Protein AF-A0A2W5T027-F1 (afdb_monomer)

Solvent-accessible surface area (backbone atoms only — not comparable to full-atom values): 18694 Å² total; per-residue (Å²): 136,86,83,81,81,82,79,79,78,77,78,76,70,79,75,74,76,76,44,59,52,37,32,36,38,31,30,10,27,18,28,42,53,53,51,54,45,78,52,88,93,65,38,21,16,17,54,19,27,52,49,44,54,53,62,74,50,66,90,57,38,66,44,32,37,32,15,12,20,43,37,27,75,53,62,43,70,55,52,80,84,48,46,68,48,31,51,50,46,54,52,49,41,54,74,73,49,34,47,37,29,17,53,13,59,19,43,26,13,69,28,64,68,50,47,52,59,72,43,61,96,49,79,48,40,57,16,15,41,26,38,21,46,80,85,39,74,72,42,46,31,54,53,74,47,76,34,82,87,42,32,38,28,39,33,14,25,23,45,59,44,79,37,41,68,42,90,58,26,34,21,43,65,40,61,68,29,48,55,56,39,63,72,68,53,76,92,56,78,45,33,36,36,27,27,15,24,50,64,68,56,44,51,48,43,25,56,76,33,45,85,73,35,50,33,33,35,30,8,74,67,56,74,56,88,68,77,78,41,62,84,49,94,73,28,14,41,37,35,65,15,23,32,44,36,29,31,35,34,37,36,43,33,34,47,25,84,47,92,63,67,69,38,64,43,59,85,44,41,68,51,50,53,53,37,54,54,47,51,53,50,47,53,54,49,54,58,49,50,74,71,53,83,55,71,64,61,47,52,54,49,50,53,53,48,52,54,50,50,51,53,43,50,52,36,50,50,58,48,39,74,73,51,48,92,41,47,18,33,34,43,67,48,77,49,65,32,42,81,89,48,61,64,33,68,70,51,44,59,59,41,42,76,81,42,60,76,72,81,114

Secondary structure (DSSP, 8-state):
-----------------PPEEEEEEEE---TT--SEES-TTS-EE-HHHHHHHHHHTBTB-EEEEE-S--S-SSSS---GGGHHHHHHHHHHHHHHTEEEEE--GGGGTT-HHHHHHHHTT---EEE-SSEEETTEE-SBSEEEEEETTEEEEEEEEE-SEE-TT-TTEEE--HHHHHHHHHHH--S-SEEEEEEES-HHHHHHHHHHTTTT-SEEEEESS--S----B-SSTTSPEEEE--STTSEEEEEEEEE-S--SPPEEGGGGHHHHHHHHHHHHHHHHHHHHHHH---HHHHHHHHHHHHHHHHHHHHHHHHHHHHS-TT--EEEEEEEE--TTSPPPHHHHHHHHTT-GGGG-

Nearest PDB structures (foldseek):
  2z1a-assembly1_A  TM=7.615E-01  e=5.540E-19  Thermus thermophilus HB8
  1oie-assembly1_A  TM=8.250E-01  e=1.249E-17  Escherichia coli
  1hp1-assembly1_A  TM=8.238E-01  e=2.017E-17  Escherichia coli
  2ush-assembly2_B  TM=8.177E-01  e=1.457E-16  Escherichia coli K-12
  1oid-assembly2_B  TM=8.265E-01  e=7.799E-16  Escherichia coli

Mean predicted aligned error: 7.32 Å

Radius of gyration: 24.64 Å; Cα contacts (8 Å, |Δi|>4): 786; chains: 1; bounding box: 78×44×81 Å

pLDDT: mean 90.4, std 13.75, range [30.28, 98.94]

InterPro domains:
  IPR006179 5'-Nucleotidase/apyrase [PTHR11575] (40-271)
  IPR029052 Metallo-dependent phosphatase-like [G3DSA:3.60.21.10] (16-296)
  IPR029052 Metallo-dependent phosphatase-like [SSF56300] (17-282)

Organism: NCBI:txid48

Sequence (360 aa):
MKRALLSLVLVCLPAFAAGKRVTFIITGDNGGEVAPCGCKSNPTGGFARRKTVLDGLKGENLLVLDAGNALYRNAGNASEADGPRAQLVFDMMKRLGTRAMVVGQRDLSAGVDSLQKLAVGSDVKLLSANLTRDGKPLFDAGVVLDVGGVKVGIVGVSAPGPIAPDANVSSSAPLPAAKAALAKLGKRDVTVVLAATTYADGMLLARELKGLTDVVIQSGEFRGTVPPQRVDAGSPILLGSGQRGQAMGKAEITLGNGKGELIDLTITAREREQLAFVDGQVKTLEERMARATDKRAKADFNGMLSDLKKRQAELRAAIAKTTPPGARTIDFHWLVLGQDIADDAAWKSEVLKIEPTYAH

Foldseek 3Di:
DDDDDDPPPPPPDPPQPFFDKAKEKFAEQLALFAFFDDDPVWTFFHLLLVVLVLVVVPPGLYAYEYLENNQHNDFQADDPLSLVSSLLSLVSCQVSPHQEYEYELNCCNVHLVSSVVSCVVGNYAYAALFKDFQPHDSGHQWAWDAGRNFTETEGEHYAFAARPPHRRITGDQRQVSNVVNLVPYDDGLAYEYRYAYDPVSQLVNQVNCQVSHQEYEYHPDDEAADDWDHNDVRGHIYGYNHHSRQKIKIKMKGQFPDPGHAQECVVLVVLVVVLVVLVVVLVVLVVVLVVDPDPVSNVVSVVVNVVSVVSNVVSVVVSCVRPPHRHIYMYIDIGRRIPVRDGNPVSLVVSCVSVVVSVD

Structure (mmCIF, N/CA/C/O backbone):
data_AF-A0A2W5T027-F1
#
_entry.id   AF-A0A2W5T027-F1
#
loop_
_atom_site.group_PDB
_atom_site.id
_atom_site.type_symbol
_atom_site.label_atom_id
_atom_site.label_alt_id
_atom_site.label_comp_id
_atom_site.label_asym_id
_atom_site.label_entity_id
_atom_site.label_seq_id
_atom_site.pdbx_PDB_ins_code
_atom_site.Cartn_x
_atom_site.Cartn_y
_atom_site.Cartn_z
_atom_site.occupancy
_atom_site.B_iso_or_equiv
_atom_site.auth_seq_id
_atom_site.auth_comp_id
_atom_site.auth_asym_id
_atom_site.auth_atom_id
_atom_site.pdbx_PDB_model_num
ATOM 1 N N . MET A 1 1 ? -56.683 -16.341 42.563 1.00 36.72 1 MET A N 1
ATOM 2 C CA . MET A 1 1 ? -55.254 -16.478 42.198 1.00 36.72 1 MET A CA 1
ATOM 3 C C . MET A 1 1 ? -55.025 -15.763 40.868 1.00 36.72 1 MET A C 1
ATOM 5 O O . MET A 1 1 ? -55.423 -16.284 39.837 1.00 36.72 1 MET A O 1
ATOM 9 N N . LYS A 1 2 ? -54.497 -14.530 40.883 1.00 33.09 2 LYS A N 1
ATOM 10 C CA . LYS A 1 2 ? -54.218 -13.739 39.669 1.00 33.09 2 LYS A CA 1
ATOM 11 C C . LYS A 1 2 ? -52.768 -13.998 39.246 1.00 33.09 2 LYS A C 1
ATOM 13 O O . LYS A 1 2 ? -51.857 -13.648 39.986 1.00 33.09 2 LYS A O 1
ATOM 18 N N . ARG A 1 3 ? -52.554 -14.647 38.097 1.00 37.09 3 ARG A N 1
ATOM 19 C CA . ARG A 1 3 ? -51.225 -14.795 37.483 1.00 37.09 3 ARG A CA 1
ATOM 20 C C . ARG A 1 3 ? -50.928 -13.529 36.682 1.00 37.09 3 ARG A C 1
ATOM 22 O O . ARG A 1 3 ? -51.574 -13.284 35.670 1.00 37.09 3 ARG A O 1
ATOM 29 N N . ALA A 1 4 ? -49.994 -12.716 37.167 1.00 37.06 4 ALA A N 1
ATOM 30 C CA . ALA A 1 4 ? -49.446 -11.593 36.420 1.00 37.06 4 ALA A CA 1
ATOM 31 C C . ALA A 1 4 ? -48.476 -12.136 35.360 1.00 37.06 4 ALA A C 1
ATOM 33 O O . ALA A 1 4 ? -47.487 -12.787 35.694 1.00 37.06 4 ALA A O 1
ATOM 34 N N . LEU A 1 5 ? -48.797 -11.908 34.087 1.00 36.97 5 LEU A N 1
ATOM 35 C CA . LEU A 1 5 ? -47.917 -12.177 32.957 1.00 36.97 5 LEU A CA 1
ATOM 36 C C . LEU A 1 5 ? -46.886 -11.040 32.904 1.00 36.97 5 LEU A C 1
ATOM 38 O O . LEU A 1 5 ? -47.243 -9.892 32.644 1.00 36.97 5 LEU A O 1
ATOM 42 N N . LEU A 1 6 ? -45.624 -11.339 33.211 1.00 34.22 6 LEU A N 1
ATOM 43 C CA . LEU A 1 6 ? -44.528 -10.383 33.079 1.00 34.22 6 LEU A CA 1
ATOM 44 C C . LEU A 1 6 ? -44.101 -10.357 31.603 1.00 34.22 6 LEU A C 1
ATOM 46 O O . LEU A 1 6 ? -43.383 -11.240 31.138 1.00 34.22 6 LEU A O 1
ATOM 50 N N . SER A 1 7 ? -44.591 -9.374 30.851 1.00 34.72 7 SER A N 1
ATOM 51 C CA . SER A 1 7 ? -44.162 -9.122 29.475 1.00 34.72 7 SER A CA 1
ATOM 52 C C . SER A 1 7 ? -42.725 -8.601 29.484 1.00 34.72 7 SER A C 1
ATOM 54 O O . SER A 1 7 ? -42.469 -7.459 29.865 1.00 34.72 7 SER A O 1
ATOM 56 N N . LEU A 1 8 ? -41.776 -9.448 29.084 1.00 32.28 8 LEU A N 1
ATOM 57 C CA . LEU A 1 8 ? -40.381 -9.074 28.880 1.00 32.28 8 LEU A CA 1
ATOM 58 C C . LEU A 1 8 ? -40.299 -8.181 27.631 1.00 32.28 8 LEU A C 1
ATOM 60 O O . LEU A 1 8 ? -40.267 -8.670 26.503 1.00 32.28 8 LEU A O 1
ATOM 64 N N . VAL A 1 9 ? -40.310 -6.862 27.826 1.00 35.78 9 VAL A N 1
ATOM 65 C CA . VAL A 1 9 ? -39.997 -5.901 26.763 1.00 35.78 9 VAL A CA 1
ATOM 66 C C . VAL A 1 9 ? -38.507 -6.028 26.466 1.00 35.78 9 VAL A C 1
ATOM 68 O O . VAL A 1 9 ? -37.660 -5.493 27.179 1.00 35.78 9 VAL A O 1
ATOM 71 N N . LEU A 1 10 ? -38.187 -6.788 25.421 1.00 33.81 10 LEU A N 1
ATOM 72 C CA . LEU A 1 10 ? -36.857 -6.843 24.837 1.00 33.81 10 LEU A CA 1
ATOM 73 C C . LEU A 1 10 ? -36.594 -5.483 24.175 1.00 33.81 10 LEU A C 1
ATOM 75 O O . LEU A 1 10 ? -37.016 -5.234 23.046 1.00 33.81 10 LEU A O 1
ATOM 79 N N . VAL A 1 11 ? -35.947 -4.570 24.902 1.00 34.38 11 VAL A N 1
ATOM 80 C CA . VAL A 1 11 ? -35.428 -3.326 24.326 1.00 34.38 11 VAL A CA 1
ATOM 81 C C . VAL A 1 11 ? -34.306 -3.722 23.375 1.00 34.38 11 VAL A C 1
ATOM 83 O O . VAL A 1 11 ? -33.168 -3.954 23.779 1.00 34.38 11 VAL A O 1
ATOM 86 N N . CYS A 1 12 ? -34.656 -3.860 22.100 1.00 30.75 12 CYS A N 1
ATOM 87 C CA . CYS A 1 12 ? -33.705 -3.997 21.016 1.00 30.75 12 CYS A CA 1
ATOM 88 C C . CYS A 1 12 ? -32.947 -2.669 20.921 1.00 30.75 12 CYS A C 1
ATOM 90 O O . CYS A 1 12 ? -33.416 -1.715 20.300 1.00 30.75 12 CYS A O 1
ATOM 92 N N . LEU A 1 13 ? -31.797 -2.579 21.595 1.00 30.28 13 LEU A N 1
ATOM 93 C CA . LEU A 1 13 ? -30.819 -1.536 21.308 1.00 30.28 13 LEU A CA 1
ATOM 94 C C . LEU A 1 13 ? -30.535 -1.602 19.802 1.00 30.28 13 LEU A C 1
ATOM 96 O O . LEU A 1 13 ? -30.294 -2.703 19.295 1.00 30.28 13 LEU A O 1
ATOM 100 N N . PRO A 1 14 ? -30.603 -0.480 19.065 1.00 32.84 14 PRO A N 1
ATOM 101 C CA . PRO A 1 14 ? -30.282 -0.498 17.653 1.00 32.84 14 PRO A CA 1
ATOM 102 C C . PRO A 1 14 ? -28.840 -0.977 17.537 1.00 32.84 14 PRO A C 1
ATOM 104 O O . PRO A 1 14 ? -27.913 -0.324 18.020 1.00 32.84 14 PRO A O 1
ATOM 107 N N . ALA A 1 15 ? -28.660 -2.149 16.930 1.00 35.84 15 ALA A N 1
ATOM 108 C CA . ALA A 1 15 ? -27.370 -2.557 16.424 1.00 35.84 15 ALA A CA 1
ATOM 109 C C . ALA A 1 15 ? -26.941 -1.444 15.468 1.00 35.84 15 ALA A C 1
ATOM 111 O O . ALA A 1 15 ? -27.513 -1.290 14.388 1.00 35.84 15 ALA A O 1
ATOM 112 N N . PHE A 1 16 ? -25.996 -0.607 15.901 1.00 38.88 16 PHE A N 1
ATOM 113 C CA . PHE A 1 16 ? -25.284 0.277 14.996 1.00 38.88 16 PHE A CA 1
ATOM 114 C C . PHE A 1 16 ? -24.777 -0.624 13.877 1.00 38.88 16 PHE A C 1
ATOM 116 O O . PHE A 1 16 ? -23.950 -1.500 14.126 1.00 38.88 16 PHE A O 1
ATOM 123 N N . ALA A 1 17 ? -25.326 -0.469 12.671 1.00 41.94 17 ALA A N 1
ATOM 124 C CA . ALA A 1 17 ? -24.793 -1.134 11.500 1.00 41.94 17 ALA A CA 1
ATOM 125 C C . ALA A 1 17 ? -23.327 -0.705 11.409 1.00 41.94 17 ALA A C 1
ATOM 127 O O . ALA A 1 17 ? -23.036 0.457 11.122 1.00 41.94 17 ALA A O 1
ATOM 128 N N . ALA A 1 18 ? -22.416 -1.606 11.778 1.00 57.75 18 ALA A N 1
ATOM 129 C CA . ALA A 1 18 ? -20.993 -1.357 11.685 1.00 57.75 18 ALA A CA 1
ATOM 130 C C . ALA A 1 18 ? -20.715 -1.008 10.219 1.00 57.75 18 ALA A C 1
ATOM 132 O O . ALA A 1 18 ? -21.034 -1.797 9.328 1.00 57.75 18 ALA A O 1
ATOM 133 N N . GLY A 1 19 ? -20.235 0.214 9.970 1.00 71.19 19 GLY A N 1
ATOM 134 C CA . GLY A 1 19 ? -19.978 0.706 8.619 1.00 71.19 19 GLY A CA 1
ATOM 135 C C . GLY A 1 19 ? -19.115 -0.282 7.833 1.00 71.19 19 GLY A C 1
ATOM 136 O O . GLY A 1 19 ? -18.293 -0.992 8.421 1.00 71.19 19 GLY A O 1
ATOM 137 N N . LYS A 1 20 ? -19.307 -0.358 6.509 1.00 90.06 20 LYS A N 1
ATOM 138 C CA . LYS A 1 20 ? -18.518 -1.278 5.676 1.00 90.06 20 LYS A CA 1
ATOM 139 C C . LYS A 1 20 ? -17.028 -0.994 5.870 1.00 90.06 20 LYS A C 1
ATOM 141 O O . LYS A 1 20 ? -16.623 0.168 5.877 1.00 90.06 20 LYS A O 1
ATOM 146 N N . ARG A 1 21 ? -16.217 -2.043 6.002 1.00 93.12 21 ARG A N 1
ATOM 147 C CA . ARG A 1 21 ? -14.772 -1.928 6.233 1.00 93.12 21 ARG A CA 1
ATOM 148 C C . ARG A 1 21 ? -13.978 -2.566 5.105 1.00 93.12 21 ARG A C 1
ATOM 150 O O . ARG A 1 21 ? -14.358 -3.625 4.608 1.00 93.12 21 ARG A O 1
ATOM 157 N N . VAL A 1 22 ? -12.857 -1.939 4.769 1.00 96.69 22 VAL A N 1
ATOM 158 C CA . VAL A 1 22 ? -11.790 -2.508 3.944 1.00 96.69 22 VAL A CA 1
ATOM 159 C C . VAL A 1 22 ? -10.449 -2.270 4.636 1.00 96.69 22 VAL A C 1
ATOM 161 O O . VAL A 1 22 ? -10.229 -1.202 5.207 1.00 96.69 22 VAL A O 1
ATOM 164 N N . THR A 1 23 ? -9.565 -3.259 4.601 1.00 97.88 23 THR A N 1
ATOM 165 C CA . THR A 1 23 ? -8.221 -3.169 5.179 1.00 97.88 23 THR A CA 1
ATOM 166 C C . THR A 1 23 ? -7.205 -3.145 4.050 1.00 97.88 23 THR A C 1
ATOM 168 O O . THR A 1 23 ? -7.125 -4.086 3.262 1.00 97.88 23 THR A O 1
ATOM 171 N N . PHE A 1 24 ? -6.406 -2.088 3.965 1.00 98.44 24 PHE A N 1
ATOM 172 C CA . PHE A 1 24 ? -5.297 -2.025 3.022 1.00 98.44 24 PHE A CA 1
ATOM 173 C C . PHE A 1 24 ? -4.041 -2.596 3.661 1.00 98.44 24 PHE A C 1
ATOM 175 O O . PHE A 1 24 ? -3.703 -2.241 4.790 1.00 98.44 24 PHE A O 1
ATOM 182 N N . ILE A 1 25 ? -3.340 -3.442 2.913 1.00 98.38 25 ILE A N 1
ATOM 183 C CA . ILE A 1 25 ? -1.973 -3.854 3.219 1.00 98.38 25 ILE A CA 1
ATOM 184 C C . ILE A 1 25 ? -1.081 -3.209 2.176 1.00 98.38 25 ILE A C 1
ATOM 186 O O . ILE A 1 25 ? -1.234 -3.458 0.984 1.00 98.38 25 ILE A O 1
ATOM 190 N N . ILE A 1 26 ? -0.197 -2.336 2.634 1.00 98.25 26 ILE A N 1
ATOM 191 C CA . ILE A 1 26 ? 0.569 -1.422 1.802 1.00 98.25 26 ILE A CA 1
ATOM 192 C C . ILE A 1 26 ? 2.036 -1.827 1.856 1.00 98.25 26 ILE A C 1
ATOM 194 O O . ILE A 1 26 ? 2.634 -1.905 2.933 1.00 98.25 26 ILE A O 1
ATOM 198 N N . THR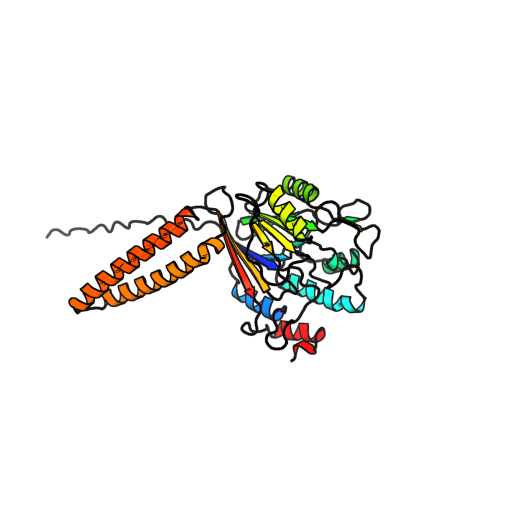 A 1 27 ? 2.615 -2.037 0.682 1.00 97.44 27 THR A N 1
ATOM 199 C CA . THR A 1 27 ? 4.055 -2.193 0.479 1.00 97.44 27 THR A CA 1
ATOM 200 C C . THR A 1 27 ? 4.551 -1.199 -0.564 1.00 97.44 27 THR A C 1
ATOM 202 O O . THR A 1 27 ? 3.772 -0.485 -1.189 1.00 97.44 27 THR A O 1
ATOM 205 N N . GLY A 1 28 ? 5.862 -1.113 -0.730 1.00 96.75 28 GLY A N 1
ATOM 206 C CA . GLY A 1 28 ? 6.523 -0.356 -1.785 1.00 96.75 28 GLY A CA 1
ATOM 207 C C . GLY A 1 28 ? 7.999 -0.211 -1.456 1.00 96.75 28 GLY A C 1
ATOM 208 O O . GLY A 1 28 ? 8.452 -0.602 -0.374 1.00 96.75 28 GLY A O 1
ATOM 209 N N . ASP A 1 29 ? 8.769 0.279 -2.421 1.00 96.88 29 ASP A N 1
ATOM 210 C CA . ASP A 1 29 ? 10.224 0.385 -2.337 1.00 96.88 29 ASP A CA 1
ATOM 211 C C . ASP A 1 29 ? 10.902 -0.917 -1.867 1.00 96.88 29 ASP A C 1
ATOM 213 O O . ASP A 1 29 ? 11.936 -0.882 -1.191 1.00 96.88 29 ASP A O 1
ATOM 217 N N . ASN A 1 30 ? 10.333 -2.083 -2.211 1.00 97.00 30 ASN A N 1
ATOM 218 C CA . ASN A 1 30 ? 10.895 -3.381 -1.833 1.00 97.00 30 ASN A CA 1
ATOM 219 C C . ASN A 1 30 ? 12.312 -3.560 -2.396 1.00 97.00 30 ASN A C 1
ATOM 221 O O . ASN A 1 30 ? 13.160 -4.146 -1.730 1.00 97.00 30 ASN A O 1
ATOM 225 N N . GLY A 1 31 ? 12.591 -3.005 -3.578 1.00 95.62 31 GLY A N 1
ATOM 226 C CA . GLY A 1 31 ? 13.943 -2.885 -4.112 1.00 95.62 31 GLY A CA 1
ATOM 227 C C . GLY A 1 31 ? 14.674 -4.212 -4.329 1.00 95.62 31 GLY A C 1
ATOM 228 O O . GLY A 1 31 ? 15.888 -4.264 -4.135 1.00 95.62 31 GLY A O 1
ATOM 229 N N . GLY A 1 32 ? 13.952 -5.276 -4.684 1.00 96.25 32 GLY A N 1
ATOM 230 C CA . GLY A 1 32 ? 14.520 -6.606 -4.927 1.00 96.25 32 GLY A CA 1
ATOM 231 C C . GLY A 1 32 ? 14.792 -7.437 -3.669 1.00 96.25 32 GLY A C 1
ATOM 232 O O . GLY A 1 32 ? 15.346 -8.531 -3.760 1.00 96.25 32 GLY A O 1
ATOM 233 N N . GLU A 1 33 ? 14.433 -6.941 -2.485 1.00 96.50 33 GLU A N 1
ATOM 234 C CA . GLU A 1 33 ? 14.659 -7.664 -1.233 1.00 96.50 33 GLU A CA 1
ATOM 235 C C . GLU A 1 33 ? 13.717 -8.866 -1.132 1.00 96.50 33 GLU A C 1
ATOM 237 O O . GLU A 1 33 ? 12.508 -8.745 -1.347 1.00 96.50 33 GLU A O 1
ATOM 242 N N . VAL A 1 34 ? 14.280 -10.029 -0.799 1.00 97.00 34 VAL A N 1
ATOM 243 C CA . VAL A 1 34 ? 13.541 -11.298 -0.664 1.00 97.00 34 VAL A CA 1
ATOM 244 C C . VAL A 1 34 ? 13.588 -11.869 0.756 1.00 97.00 34 VAL A C 1
ATOM 246 O O . VAL A 1 34 ? 12.639 -12.518 1.201 1.00 97.00 34 VAL A O 1
ATOM 249 N N . ALA A 1 35 ? 14.658 -11.560 1.490 1.00 96.62 35 ALA A N 1
ATOM 250 C CA . ALA A 1 35 ? 14.934 -11.999 2.852 1.00 96.62 35 ALA A CA 1
ATOM 251 C C . ALA A 1 35 ? 14.937 -10.806 3.834 1.00 96.62 35 ALA A C 1
ATOM 253 O O . ALA A 1 35 ? 14.999 -9.651 3.399 1.00 96.62 35 ALA A O 1
ATOM 254 N N . PRO A 1 36 ? 14.866 -11.051 5.157 1.00 94.81 36 PRO A N 1
ATOM 255 C CA . PRO A 1 36 ? 15.113 -10.031 6.165 1.00 94.81 36 PRO A CA 1
ATOM 256 C C . PRO A 1 36 ? 16.477 -9.367 5.973 1.00 94.81 36 PRO A C 1
ATOM 258 O O . PRO A 1 36 ? 17.462 -10.007 5.610 1.00 94.81 36 PRO A O 1
ATOM 261 N N . CYS A 1 37 ? 16.544 -8.069 6.237 1.00 90.38 37 CYS A N 1
ATOM 262 C CA . CYS A 1 37 ? 17.730 -7.263 6.008 1.00 90.38 37 CYS A CA 1
ATOM 263 C C . CYS A 1 37 ? 17.841 -6.122 7.033 1.00 90.38 37 CYS A C 1
ATOM 265 O O . CYS A 1 37 ? 16.928 -5.869 7.822 1.00 90.38 37 CYS A O 1
ATOM 267 N N . GLY A 1 38 ? 18.967 -5.404 7.018 1.00 84.75 38 GLY A N 1
ATOM 268 C CA . GLY A 1 38 ? 19.232 -4.300 7.945 1.00 84.75 38 GLY A CA 1
ATOM 269 C C . GLY A 1 38 ? 20.264 -4.675 9.005 1.00 84.75 38 GLY A C 1
ATOM 270 O O . GLY A 1 38 ? 21.265 -5.316 8.687 1.00 84.75 38 GLY A O 1
ATOM 271 N N . CYS A 1 39 ? 20.057 -4.230 10.244 1.00 79.19 39 CYS A N 1
ATOM 272 C CA . CYS A 1 39 ? 20.984 -4.484 11.345 1.00 79.19 39 CYS A CA 1
ATOM 273 C C . CYS A 1 39 ? 21.134 -5.990 11.591 1.00 79.19 39 CYS A C 1
ATOM 275 O O . CYS A 1 39 ? 20.140 -6.670 11.821 1.00 79.19 39 CYS A O 1
ATOM 277 N N . LYS A 1 40 ? 22.373 -6.501 11.613 1.00 78.56 40 LYS A N 1
ATOM 278 C CA . LYS A 1 40 ? 22.650 -7.937 11.820 1.00 78.56 40 LYS A CA 1
ATOM 279 C C . LYS A 1 40 ? 22.059 -8.488 13.122 1.00 78.56 40 LYS A C 1
ATOM 281 O O . LYS A 1 40 ? 21.665 -9.643 13.167 1.00 78.56 40 LYS A O 1
ATOM 286 N N . SER A 1 41 ? 21.991 -7.665 14.167 1.00 81.56 41 SER A N 1
ATOM 287 C CA . SER A 1 41 ? 21.423 -8.045 15.464 1.00 81.56 41 SER A CA 1
ATOM 288 C C . SER A 1 41 ? 19.895 -8.091 15.483 1.00 81.56 41 SER A C 1
ATOM 290 O O . SER A 1 41 ? 19.333 -8.731 16.362 1.00 81.56 41 SER A O 1
ATOM 292 N N . ASN A 1 42 ? 19.222 -7.410 14.552 1.00 84.38 42 ASN A N 1
ATOM 293 C CA . ASN A 1 42 ? 17.764 -7.370 14.476 1.00 84.38 42 ASN A CA 1
ATOM 294 C C . ASN A 1 42 ? 17.301 -7.156 13.020 1.00 84.38 42 ASN A C 1
ATOM 296 O O . ASN A 1 42 ? 16.843 -6.062 12.668 1.00 84.38 42 ASN A O 1
ATOM 300 N N . PRO A 1 43 ? 17.488 -8.156 12.139 1.00 91.12 43 PRO A N 1
ATOM 301 C CA . PRO A 1 43 ? 17.090 -8.057 10.746 1.00 91.12 43 PRO A CA 1
ATOM 302 C C . PRO A 1 43 ? 15.565 -8.078 10.627 1.00 91.12 43 PRO A C 1
ATOM 304 O O . PRO A 1 43 ? 14.879 -8.885 11.265 1.00 91.12 43 PRO A O 1
ATOM 307 N N . THR A 1 44 ? 15.037 -7.222 9.757 1.00 94.75 44 THR A N 1
ATOM 308 C CA . THR A 1 44 ? 13.598 -7.070 9.527 1.00 94.75 44 THR A CA 1
ATOM 309 C C . THR A 1 44 ? 13.242 -7.300 8.065 1.00 94.75 44 THR A C 1
ATOM 311 O O . THR A 1 44 ? 14.064 -7.101 7.172 1.00 94.75 44 THR A O 1
ATOM 314 N N . GLY A 1 45 ? 12.005 -7.707 7.797 1.00 96.00 45 GLY A N 1
ATOM 315 C CA . GLY A 1 45 ? 11.490 -7.893 6.439 1.00 96.00 45 GLY A CA 1
ATOM 316 C C . GLY A 1 45 ? 11.399 -9.348 6.001 1.00 96.00 45 GLY A C 1
ATOM 317 O O . GLY A 1 45 ? 11.219 -10.241 6.821 1.00 96.00 45 GLY A O 1
ATOM 318 N N . GLY A 1 46 ? 11.511 -9.569 4.691 1.00 97.00 46 GLY A N 1
ATOM 319 C CA . GLY A 1 46 ? 11.441 -10.891 4.068 1.00 97.00 46 GLY A CA 1
ATOM 320 C C . GLY A 1 46 ? 10.019 -11.373 3.769 1.00 97.00 46 GLY A C 1
ATOM 321 O O . GLY A 1 46 ? 9.081 -11.168 4.542 1.00 97.00 46 GLY A O 1
ATOM 322 N N . PHE A 1 47 ? 9.853 -12.048 2.630 1.00 98.38 47 PHE A N 1
ATOM 323 C CA . PHE A 1 47 ? 8.539 -12.529 2.189 1.00 98.38 47 PHE A CA 1
ATOM 324 C C . PHE A 1 47 ? 7.968 -13.642 3.073 1.00 98.38 47 PHE A C 1
ATOM 326 O O . PHE A 1 47 ? 6.751 -13.717 3.229 1.00 98.38 47 PHE A O 1
ATOM 333 N N . ALA A 1 48 ? 8.819 -14.462 3.698 1.00 98.19 48 ALA A N 1
ATOM 334 C CA . ALA A 1 48 ? 8.373 -15.517 4.607 1.00 98.19 48 ALA A CA 1
ATOM 335 C C . ALA A 1 48 ? 7.595 -14.946 5.809 1.00 98.19 48 ALA A C 1
ATOM 337 O O . ALA A 1 48 ? 6.534 -15.461 6.150 1.00 98.19 48 ALA A O 1
ATOM 338 N N . ARG A 1 49 ? 8.055 -13.828 6.392 1.00 98.31 49 ARG A N 1
ATOM 339 C CA . ARG A 1 49 ? 7.341 -13.129 7.476 1.00 98.31 49 ARG A CA 1
ATOM 340 C C . ARG A 1 49 ? 6.089 -12.414 6.980 1.00 98.31 49 ARG A C 1
ATOM 342 O O . ARG A 1 49 ? 5.068 -12.436 7.662 1.00 98.31 49 ARG A O 1
ATOM 349 N N . ARG A 1 50 ? 6.130 -11.818 5.779 1.00 98.31 50 ARG A N 1
ATOM 350 C CA . ARG A 1 50 ? 4.938 -11.201 5.155 1.00 98.31 50 ARG A CA 1
ATOM 351 C C . ARG A 1 50 ? 3.807 -12.206 5.004 1.00 98.31 50 ARG A C 1
ATOM 353 O O . ARG A 1 50 ? 2.668 -11.874 5.319 1.00 98.31 50 ARG A O 1
ATOM 360 N N . LYS A 1 51 ? 4.127 -13.427 4.567 1.00 98.25 51 LYS A N 1
ATOM 361 C CA . LYS A 1 51 ? 3.157 -14.518 4.480 1.00 98.25 51 LYS A CA 1
ATOM 362 C C . LYS A 1 51 ? 2.556 -14.848 5.843 1.00 98.25 51 LYS A C 1
ATOM 364 O O . LYS A 1 51 ? 1.335 -14.863 5.942 1.00 98.25 51 LYS A O 1
ATOM 369 N N . THR A 1 52 ? 3.373 -15.051 6.877 1.00 98.19 52 THR A N 1
ATOM 370 C CA . THR A 1 52 ? 2.884 -15.334 8.239 1.00 98.19 52 THR A CA 1
ATOM 371 C C . THR A 1 52 ? 1.929 -14.250 8.734 1.00 98.19 52 THR A C 1
ATOM 373 O O . THR A 1 52 ? 0.848 -14.553 9.236 1.00 98.19 52 THR A O 1
ATOM 376 N N . VAL A 1 53 ? 2.293 -12.978 8.541 1.00 97.38 53 VAL A N 1
ATOM 377 C CA . VAL A 1 53 ? 1.436 -11.847 8.914 1.00 97.38 53 VAL A CA 1
ATOM 378 C C . VAL A 1 53 ? 0.123 -11.869 8.133 1.00 97.38 53 VAL A C 1
ATOM 380 O O . VAL A 1 53 ? -0.939 -11.790 8.740 1.00 97.38 53 VAL A O 1
ATOM 383 N N . LEU A 1 54 ? 0.168 -12.009 6.805 1.00 97.12 54 LEU A N 1
ATOM 384 C CA . LEU A 1 54 ? -1.041 -12.006 5.975 1.00 97.12 54 LEU A CA 1
ATOM 385 C C . LEU A 1 54 ? -1.942 -13.222 6.222 1.00 97.12 54 LEU A C 1
ATOM 387 O O . LEU A 1 54 ? -3.164 -13.091 6.177 1.00 97.12 54 LEU A O 1
ATOM 391 N N . ASP A 1 55 ? -1.371 -14.383 6.542 1.00 96.69 55 ASP A N 1
ATOM 392 C CA . ASP A 1 55 ? -2.135 -15.560 6.957 1.00 96.69 55 ASP A CA 1
ATOM 393 C C . ASP A 1 55 ? -2.922 -15.298 8.249 1.00 96.69 55 ASP A C 1
ATOM 395 O O . ASP A 1 55 ? -4.068 -15.738 8.355 1.00 96.69 55 ASP A O 1
ATOM 399 N N . GLY A 1 56 ? -2.348 -14.541 9.190 1.00 95.06 56 GLY A N 1
ATOM 400 C CA . GLY A 1 56 ? -3.015 -14.120 10.426 1.00 95.06 56 GLY A CA 1
ATOM 401 C C . GLY A 1 56 ? -4.144 -13.102 10.226 1.00 95.06 56 GLY A C 1
ATOM 402 O O . GLY A 1 56 ? -4.963 -12.925 11.123 1.00 95.06 56 GLY A O 1
ATOM 403 N N . LEU A 1 57 ? -4.217 -12.464 9.054 1.00 93.69 57 LEU A N 1
ATOM 404 C CA . LEU A 1 57 ? -5.259 -11.495 8.692 1.00 93.69 57 LEU A CA 1
ATOM 405 C C . LEU A 1 57 ? -6.344 -12.099 7.780 1.00 93.69 57 LEU A C 1
ATOM 407 O O . LEU A 1 57 ? -7.240 -11.389 7.314 1.00 93.69 57 LEU A O 1
ATOM 411 N N . LYS A 1 58 ? -6.284 -13.407 7.494 1.00 87.56 58 LYS A N 1
ATOM 412 C CA . LYS A 1 58 ? -7.305 -14.091 6.689 1.00 87.56 58 LYS A CA 1
ATOM 413 C C . LYS A 1 58 ? -8.691 -13.923 7.310 1.00 87.56 58 LYS A C 1
ATOM 415 O O . LYS A 1 58 ? -8.884 -14.142 8.500 1.00 87.56 58 LYS A O 1
ATOM 420 N N . GLY A 1 59 ? -9.667 -13.582 6.471 1.00 85.25 59 GLY A N 1
ATOM 421 C CA . GLY A 1 59 ? -11.044 -13.303 6.888 1.00 85.25 59 GLY A CA 1
ATOM 422 C C . GLY A 1 59 ? -11.358 -11.812 7.022 1.00 85.25 59 GLY A C 1
ATOM 423 O O . GLY A 1 59 ? -12.531 -11.449 7.036 1.00 85.25 59 GLY A O 1
ATOM 424 N N . GLU A 1 60 ? -10.346 -10.939 7.045 1.00 90.50 60 GLU A N 1
ATOM 425 C CA . GLU A 1 60 ? -10.555 -9.509 6.819 1.00 90.50 60 GLU A CA 1
ATOM 426 C C . GLU A 1 60 ? -10.842 -9.215 5.331 1.00 90.50 60 GLU A C 1
ATOM 428 O O . GLU A 1 60 ? -10.422 -9.946 4.429 1.00 90.50 60 GLU A O 1
ATOM 433 N N . ASN A 1 61 ? -11.517 -8.093 5.059 1.00 94.56 61 ASN A N 1
ATOM 434 C CA . ASN A 1 61 ? -11.692 -7.541 3.711 1.00 94.56 61 ASN A CA 1
ATOM 435 C C . ASN A 1 61 ? -10.376 -6.902 3.229 1.00 94.56 61 ASN A C 1
ATOM 437 O O . ASN A 1 61 ? -10.260 -5.676 3.167 1.00 94.56 61 ASN A O 1
ATOM 441 N N . LEU A 1 62 ? -9.369 -7.733 2.955 1.00 96.62 62 LEU A N 1
ATOM 442 C CA . LEU A 1 62 ? -8.016 -7.295 2.622 1.00 96.62 62 LEU A CA 1
ATOM 443 C C . LEU A 1 62 ? -7.886 -6.816 1.171 1.00 96.62 62 LEU A C 1
ATOM 445 O O . LEU A 1 62 ? -8.349 -7.463 0.231 1.00 96.62 62 LEU A O 1
ATOM 449 N N . LEU A 1 63 ? -7.150 -5.722 0.992 1.00 98.31 63 LEU A N 1
ATOM 450 C CA . LEU A 1 63 ? -6.672 -5.227 -0.291 1.00 98.31 63 LEU A CA 1
ATOM 451 C C . LEU A 1 63 ? -5.166 -4.975 -0.208 1.00 98.31 63 LEU A C 1
ATOM 453 O O . LEU A 1 63 ? -4.724 -4.006 0.407 1.00 98.31 63 LEU A O 1
ATOM 457 N N . VAL A 1 64 ? -4.376 -5.847 -0.832 1.00 98.50 64 VAL A N 1
ATOM 458 C CA . VAL A 1 64 ? -2.916 -5.705 -0.874 1.00 98.50 64 VAL A CA 1
ATOM 459 C C . VAL A 1 64 ? -2.525 -4.808 -2.054 1.00 98.50 64 VAL A C 1
ATOM 461 O O . VAL A 1 64 ? -2.860 -5.110 -3.204 1.00 98.50 64 VAL A O 1
ATOM 464 N N . LEU A 1 65 ? -1.828 -3.710 -1.765 1.00 98.75 65 LEU A N 1
ATOM 465 C CA . LEU A 1 65 ? -1.407 -2.674 -2.708 1.00 98.75 65 LEU A CA 1
ATOM 466 C C . LEU A 1 65 ? 0.103 -2.469 -2.618 1.00 98.75 65 LEU A C 1
ATOM 468 O O . LEU A 1 65 ? 0.650 -2.394 -1.518 1.00 98.75 65 LEU A O 1
ATOM 472 N N . ASP A 1 66 ? 0.754 -2.312 -3.766 1.00 98.69 66 ASP A N 1
ATOM 473 C CA . ASP A 1 66 ? 2.171 -1.963 -3.824 1.00 98.69 66 ASP A CA 1
ATOM 474 C C . ASP A 1 66 ? 2.374 -0.585 -4.469 1.00 98.69 66 ASP A C 1
ATOM 476 O O . ASP A 1 66 ? 1.883 -0.291 -5.561 1.00 98.69 66 ASP A O 1
ATOM 480 N N . ALA A 1 67 ? 3.086 0.287 -3.766 1.00 98.19 67 ALA A N 1
ATOM 481 C CA . ALA A 1 67 ? 3.364 1.650 -4.184 1.00 98.19 67 ALA A CA 1
ATOM 482 C C . ALA A 1 67 ? 4.546 1.748 -5.165 1.00 98.19 67 ALA A C 1
ATOM 484 O O . ALA A 1 67 ? 4.986 2.857 -5.451 1.00 98.19 67 ALA A O 1
ATOM 485 N N . GLY A 1 68 ? 5.036 0.633 -5.709 1.00 97.94 68 GLY A N 1
ATOM 486 C CA . GLY A 1 68 ? 6.039 0.586 -6.764 1.00 97.94 68 GLY A CA 1
ATOM 487 C C . GLY A 1 68 ? 7.468 0.505 -6.253 1.00 97.94 68 GLY A C 1
ATOM 488 O O . GLY A 1 68 ? 7.741 0.488 -5.051 1.00 97.94 68 GLY A O 1
ATOM 489 N N . ASN A 1 69 ? 8.397 0.447 -7.204 1.00 97.81 69 ASN A N 1
ATOM 490 C CA . ASN A 1 69 ? 9.819 0.206 -6.995 1.00 97.81 69 ASN A CA 1
ATOM 491 C C . ASN A 1 69 ? 10.108 -1.094 -6.221 1.00 97.81 69 ASN A C 1
ATOM 493 O O . ASN A 1 69 ? 10.984 -1.162 -5.346 1.00 97.81 69 ASN A O 1
ATOM 497 N N . ALA A 1 70 ? 9.340 -2.134 -6.519 1.00 97.88 70 ALA A N 1
ATOM 498 C CA . ALA A 1 70 ? 9.408 -3.403 -5.830 1.00 97.88 70 ALA A CA 1
ATOM 499 C C . ALA A 1 70 ? 10.578 -4.276 -6.305 1.00 97.88 70 ALA A C 1
ATOM 501 O O . ALA A 1 70 ? 11.181 -4.988 -5.493 1.00 97.88 70 ALA A O 1
ATOM 502 N N . LEU A 1 71 ? 10.897 -4.225 -7.604 1.00 97.75 71 LEU A N 1
ATOM 503 C CA . LEU A 1 71 ? 11.720 -5.248 -8.259 1.00 97.75 71 LEU A CA 1
ATOM 504 C C . LEU A 1 71 ? 13.227 -5.024 -8.143 1.00 97.75 71 LEU A C 1
ATOM 506 O O . LEU A 1 71 ? 13.965 -5.981 -7.919 1.00 97.75 71 LEU A O 1
ATOM 510 N N . TYR A 1 72 ? 13.690 -3.779 -8.266 1.00 96.44 72 TYR A N 1
ATOM 511 C CA . TYR A 1 72 ? 15.120 -3.472 -8.338 1.00 96.44 72 TYR A CA 1
ATOM 512 C C . TYR A 1 72 ? 15.509 -2.360 -7.370 1.00 96.44 72 TYR A C 1
ATOM 514 O O . TYR A 1 72 ? 14.745 -1.433 -7.100 1.00 96.44 72 TYR A O 1
ATOM 522 N N . ARG A 1 73 ? 16.731 -2.439 -6.831 1.00 91.75 73 ARG A N 1
ATOM 523 C CA . ARG A 1 73 ? 17.235 -1.453 -5.864 1.00 91.75 73 ARG A CA 1
ATOM 524 C C . ARG A 1 73 ? 17.478 -0.090 -6.500 1.00 91.75 73 ARG A C 1
ATOM 526 O O . ARG A 1 73 ? 17.189 0.920 -5.863 1.00 91.75 73 ARG A O 1
ATOM 533 N N . ASN A 1 74 ? 17.991 -0.077 -7.723 1.00 90.44 74 ASN A N 1
ATOM 534 C CA . ASN A 1 74 ? 18.414 1.112 -8.451 1.00 90.44 74 ASN A CA 1
ATOM 535 C C . ASN A 1 74 ? 17.703 1.168 -9.812 1.00 90.44 74 ASN A C 1
ATOM 537 O O . ASN A 1 74 ? 17.265 0.140 -10.332 1.00 90.44 74 ASN A O 1
ATOM 541 N N . ALA A 1 75 ? 17.565 2.375 -10.360 1.00 88.94 75 ALA A N 1
ATOM 542 C CA . ALA A 1 75 ? 16.980 2.603 -11.677 1.00 88.94 75 ALA A CA 1
ATOM 543 C C . ALA A 1 75 ? 18.015 2.379 -12.794 1.00 88.94 75 ALA A C 1
ATOM 545 O O . ALA A 1 75 ? 19.161 2.806 -12.665 1.00 88.94 75 ALA A O 1
ATOM 546 N N . GLY A 1 76 ? 17.594 1.764 -13.903 1.00 83.44 76 GLY A N 1
ATOM 547 C CA . GLY A 1 76 ? 18.328 1.759 -15.175 1.00 83.44 76 GLY A CA 1
ATOM 548 C C . GLY A 1 76 ? 19.590 0.892 -15.251 1.00 83.44 76 GLY A C 1
ATOM 549 O O . GLY A 1 76 ? 20.343 1.025 -16.210 1.00 83.44 76 GLY A O 1
ATOM 550 N N . ASN A 1 77 ? 19.851 0.034 -14.263 1.00 80.88 77 ASN A N 1
ATOM 551 C CA . ASN A 1 77 ? 21.086 -0.754 -14.177 1.00 80.88 77 ASN A CA 1
ATOM 552 C C . ASN A 1 77 ? 20.859 -2.230 -13.806 1.00 80.88 77 ASN A C 1
ATOM 554 O O . ASN A 1 77 ? 21.719 -2.834 -13.165 1.00 80.88 77 ASN A O 1
ATOM 558 N N . ALA A 1 78 ? 19.712 -2.807 -14.177 1.00 89.75 78 ALA A N 1
ATOM 559 C CA . ALA A 1 78 ? 19.487 -4.232 -13.956 1.00 89.75 78 ALA A CA 1
ATOM 560 C C . ALA A 1 78 ? 20.358 -5.065 -14.904 1.00 89.75 78 ALA A C 1
ATOM 562 O O . ALA A 1 78 ? 20.408 -4.813 -16.108 1.00 89.75 78 ALA A O 1
ATOM 563 N N . SER A 1 79 ? 21.018 -6.076 -14.352 1.00 88.81 79 SER A N 1
ATOM 564 C CA . SER A 1 79 ? 21.749 -7.091 -15.104 1.00 88.81 79 SER A CA 1
ATOM 565 C C . SER A 1 79 ? 20.881 -8.333 -15.328 1.00 88.81 79 SER A C 1
ATOM 567 O O . SER A 1 79 ? 19.879 -8.543 -14.641 1.00 88.81 79 SER A O 1
ATOM 569 N N . GLU A 1 80 ? 21.286 -9.215 -16.244 1.00 85.88 80 GLU A N 1
ATOM 570 C CA . GLU A 1 80 ? 20.611 -10.510 -16.432 1.00 85.88 80 GLU A CA 1
ATOM 571 C C . GLU A 1 80 ? 20.602 -11.358 -15.147 1.00 85.88 80 GLU A C 1
ATOM 573 O O . GLU A 1 80 ? 19.638 -12.079 -14.882 1.00 85.88 80 GLU A O 1
ATOM 578 N N . ALA A 1 81 ? 21.629 -11.215 -14.300 1.00 88.25 81 ALA A N 1
ATOM 579 C CA . ALA A 1 81 ? 21.730 -11.909 -13.018 1.00 88.25 81 ALA A CA 1
ATOM 580 C C . ALA A 1 81 ? 20.654 -11.471 -12.003 1.00 88.25 81 ALA A C 1
ATOM 582 O O . ALA A 1 81 ? 20.320 -12.234 -11.096 1.00 88.25 81 ALA A O 1
ATOM 583 N N . ASP A 1 82 ? 20.066 -10.282 -12.171 1.00 93.00 82 ASP A N 1
ATOM 584 C CA . ASP A 1 82 ? 18.981 -9.789 -11.317 1.00 93.00 82 ASP A CA 1
ATOM 585 C C . ASP A 1 82 ? 17.612 -10.382 -11.701 1.00 93.00 82 ASP A C 1
ATOM 587 O O . ASP A 1 82 ? 16.666 -10.338 -10.909 1.00 93.00 82 ASP A O 1
ATOM 591 N N . GLY A 1 83 ? 17.494 -10.974 -12.896 1.00 94.25 83 GLY A N 1
ATOM 592 C CA . GLY A 1 83 ? 16.248 -11.517 -13.445 1.00 94.25 83 GLY A CA 1
ATOM 593 C C . GLY A 1 83 ? 15.561 -12.554 -12.544 1.00 94.25 83 GLY A C 1
ATOM 594 O O . GLY A 1 83 ? 14.395 -12.356 -12.194 1.00 94.25 83 GLY A O 1
ATOM 595 N N . PRO A 1 84 ? 16.251 -13.626 -12.101 1.00 96.00 84 PRO A N 1
ATOM 596 C CA . PRO A 1 84 ? 15.670 -14.625 -11.201 1.00 96.00 84 PRO A CA 1
ATOM 597 C C . PRO A 1 84 ? 15.161 -14.038 -9.879 1.00 96.00 84 PRO A C 1
ATOM 599 O O . PRO A 1 84 ? 14.140 -14.479 -9.351 1.00 96.00 84 PRO A O 1
ATOM 602 N N . ARG A 1 85 ? 15.841 -13.014 -9.350 1.00 96.94 85 ARG A N 1
ATOM 603 C CA . ARG A 1 85 ? 15.427 -12.328 -8.121 1.00 96.94 85 ARG A CA 1
ATOM 604 C C . ARG A 1 85 ? 14.182 -11.476 -8.347 1.00 96.94 85 ARG A C 1
ATOM 606 O O . ARG A 1 85 ? 13.247 -11.574 -7.558 1.00 96.94 85 ARG A O 1
ATOM 613 N N . ALA A 1 86 ? 14.134 -10.695 -9.425 1.00 97.44 86 ALA A N 1
ATOM 614 C CA . ALA A 1 86 ? 12.949 -9.918 -9.789 1.00 97.44 86 ALA A CA 1
ATOM 615 C C . ALA A 1 86 ? 11.729 -10.821 -10.053 1.00 97.44 86 ALA A C 1
ATOM 617 O O . ALA A 1 86 ? 10.631 -10.524 -9.582 1.00 97.44 86 ALA A O 1
ATOM 618 N N . GLN A 1 87 ? 11.936 -11.963 -10.719 1.00 97.81 87 GLN A N 1
ATOM 619 C CA . GLN A 1 87 ? 10.912 -12.992 -10.910 1.00 97.81 87 GLN A CA 1
ATOM 620 C C . GLN A 1 87 ? 10.385 -13.511 -9.566 1.00 97.81 87 GLN A C 1
ATOM 622 O O . GLN A 1 87 ? 9.175 -13.510 -9.352 1.00 97.81 87 GLN A O 1
ATOM 627 N N . LEU A 1 88 ? 11.276 -13.878 -8.635 1.00 98.12 88 LEU A N 1
ATOM 628 C CA . LEU A 1 88 ? 10.880 -14.350 -7.306 1.00 98.12 88 LEU A CA 1
ATOM 629 C C . LEU A 1 88 ? 10.069 -13.297 -6.537 1.00 98.12 88 LEU A C 1
ATOM 631 O O . LEU A 1 88 ? 9.036 -13.625 -5.955 1.00 98.12 88 LEU A O 1
ATOM 635 N N . VAL A 1 89 ? 10.509 -12.034 -6.553 1.00 98.56 89 VAL A N 1
ATOM 636 C CA . VAL A 1 89 ? 9.793 -10.914 -5.919 1.00 98.56 89 VAL A CA 1
ATOM 637 C C . VAL A 1 89 ? 8.380 -10.799 -6.485 1.00 98.56 89 VAL A C 1
ATOM 639 O O . VAL A 1 89 ? 7.414 -10.789 -5.720 1.00 98.56 89 VAL A O 1
ATOM 642 N N . PHE A 1 90 ? 8.240 -10.764 -7.812 1.00 98.56 90 PHE A N 1
ATOM 643 C CA . PHE A 1 90 ? 6.936 -10.632 -8.455 1.00 98.56 90 PHE A CA 1
ATOM 644 C C . PHE A 1 90 ? 6.037 -11.854 -8.197 1.00 98.56 90 PHE A C 1
ATOM 646 O O . PHE A 1 90 ? 4.849 -11.706 -7.910 1.00 98.56 90 PHE A O 1
ATOM 653 N N . ASP A 1 91 ? 6.593 -13.068 -8.222 1.00 98.25 91 ASP A N 1
ATOM 654 C CA . ASP A 1 91 ? 5.866 -14.302 -7.902 1.00 98.25 91 ASP A CA 1
ATOM 655 C C . ASP A 1 91 ? 5.364 -14.331 -6.459 1.00 98.25 91 ASP A C 1
ATOM 657 O O . ASP A 1 91 ? 4.226 -14.734 -6.203 1.00 98.25 91 ASP A O 1
ATOM 661 N N . MET A 1 92 ? 6.170 -13.861 -5.511 1.00 98.12 92 MET A N 1
ATOM 662 C CA . MET A 1 92 ? 5.749 -13.744 -4.119 1.00 98.12 92 MET A CA 1
ATOM 663 C C . MET A 1 92 ? 4.673 -12.671 -3.945 1.00 98.12 92 MET A C 1
ATOM 665 O O . MET A 1 92 ? 3.696 -12.929 -3.248 1.00 98.12 92 MET A O 1
ATOM 669 N N . MET A 1 93 ? 4.767 -11.522 -4.624 1.00 98.44 93 MET A N 1
ATOM 670 C CA . MET A 1 93 ? 3.700 -10.507 -4.626 1.00 98.44 93 MET A CA 1
ATOM 671 C C . MET A 1 93 ? 2.373 -11.074 -5.152 1.00 98.44 93 MET A C 1
ATOM 673 O O . MET A 1 93 ? 1.334 -10.914 -4.509 1.00 98.44 93 MET A O 1
ATOM 677 N N . LYS A 1 94 ? 2.407 -11.823 -6.264 1.00 98.00 94 LYS A N 1
ATOM 678 C CA . LYS A 1 94 ? 1.229 -12.538 -6.785 1.00 98.00 94 LYS A CA 1
ATOM 679 C C . LYS A 1 94 ? 0.627 -13.470 -5.737 1.00 98.00 94 LYS A C 1
ATOM 681 O O . LYS A 1 94 ? -0.572 -13.419 -5.480 1.00 98.00 94 LYS A O 1
ATOM 686 N N . ARG A 1 95 ? 1.455 -14.305 -5.103 1.00 97.38 95 ARG A N 1
ATOM 687 C CA . ARG A 1 95 ? 1.007 -15.300 -4.111 1.00 97.38 95 ARG A CA 1
ATOM 688 C C . ARG A 1 95 ? 0.547 -14.679 -2.789 1.00 97.38 95 ARG A C 1
ATOM 690 O O . ARG A 1 95 ? -0.276 -15.284 -2.110 1.00 97.38 95 ARG A O 1
ATOM 697 N N . LEU A 1 96 ? 1.045 -13.493 -2.433 1.00 96.75 96 LEU A N 1
ATOM 698 C CA . LEU A 1 96 ? 0.527 -12.688 -1.319 1.00 96.75 96 LEU A CA 1
ATOM 699 C C . LEU A 1 96 ? -0.815 -12.018 -1.650 1.00 96.75 96 LEU A C 1
ATOM 701 O O . LEU A 1 96 ? -1.468 -11.495 -0.751 1.00 96.75 96 LEU A O 1
ATOM 705 N N . GLY A 1 97 ? -1.237 -12.039 -2.916 1.00 96.88 97 GLY A N 1
ATOM 706 C CA . GLY A 1 97 ? -2.503 -11.468 -3.354 1.00 96.88 97 GLY A CA 1
ATOM 707 C C . GLY A 1 97 ? -2.442 -9.969 -3.636 1.00 96.88 97 GLY A C 1
ATOM 708 O O . GLY A 1 97 ? -3.468 -9.304 -3.506 1.00 96.88 97 GLY A O 1
ATOM 709 N N . THR A 1 98 ? -1.282 -9.418 -4.020 1.00 98.56 98 THR A N 1
ATOM 710 C CA . THR A 1 98 ? -1.189 -8.029 -4.503 1.00 98.56 98 THR A CA 1
ATOM 711 C C . THR A 1 98 ? -2.175 -7.812 -5.653 1.00 98.56 98 THR A C 1
ATOM 713 O O . THR A 1 98 ? -2.127 -8.497 -6.671 1.00 98.56 98 THR A O 1
ATOM 716 N N . ARG A 1 99 ? -3.099 -6.862 -5.492 1.00 98.38 99 ARG A N 1
ATOM 717 C CA . ARG A 1 99 ? -4.175 -6.602 -6.465 1.00 98.38 99 ARG A CA 1
ATOM 718 C C . ARG A 1 99 ? -3.826 -5.481 -7.435 1.00 98.38 99 ARG A C 1
ATOM 720 O O . ARG A 1 99 ? -4.262 -5.506 -8.582 1.00 98.38 99 ARG A O 1
ATOM 727 N N . ALA A 1 100 ? -3.057 -4.500 -6.975 1.00 98.69 100 ALA A N 1
ATOM 728 C CA . ALA A 1 100 ? -2.579 -3.400 -7.795 1.00 98.69 100 ALA A CA 1
ATOM 729 C C . ALA A 1 100 ? -1.182 -2.967 -7.348 1.00 98.69 100 ALA A C 1
ATOM 731 O O . ALA A 1 100 ? -0.879 -2.951 -6.153 1.00 98.69 100 ALA A O 1
ATOM 732 N N . MET A 1 101 ? -0.360 -2.606 -8.325 1.00 98.69 101 MET A N 1
ATOM 733 C CA . MET A 1 101 ? 0.990 -2.093 -8.149 1.00 98.69 101 MET A CA 1
ATOM 734 C C . MET A 1 101 ? 1.160 -0.886 -9.069 1.00 98.69 101 MET A C 1
ATOM 736 O O . MET A 1 101 ? 0.904 -0.997 -10.268 1.00 98.69 101 MET A O 1
ATOM 740 N N . VAL A 1 102 ? 1.590 0.260 -8.543 1.00 98.75 102 VAL A N 1
ATOM 741 C CA . VAL A 1 102 ? 2.046 1.350 -9.421 1.00 98.75 102 VAL A CA 1
ATOM 742 C C . VAL A 1 102 ? 3.441 1.026 -9.943 1.00 98.75 102 VAL A C 1
ATOM 744 O O . VAL A 1 102 ? 4.293 0.550 -9.200 1.00 98.75 102 VAL A O 1
ATOM 747 N N . VAL A 1 103 ? 3.679 1.262 -11.228 1.00 98.69 103 VAL A N 1
ATOM 748 C CA . VAL A 1 103 ? 4.986 1.011 -11.840 1.00 98.69 103 VAL A CA 1
ATOM 749 C C . VAL A 1 103 ? 5.910 2.186 -11.542 1.00 98.69 103 VAL A C 1
ATOM 751 O O . VAL A 1 103 ? 5.677 3.303 -12.006 1.00 98.69 103 VAL A O 1
ATOM 754 N N . GLY A 1 104 ? 6.956 1.952 -10.753 1.00 97.38 104 GLY A N 1
ATOM 755 C CA . GLY A 1 104 ? 8.010 2.927 -10.491 1.00 97.38 104 GLY A CA 1
ATOM 756 C C . GLY A 1 104 ? 9.148 2.840 -11.507 1.00 97.38 104 GLY A C 1
ATOM 757 O O . GLY A 1 104 ? 9.280 1.861 -12.241 1.00 97.38 104 GLY A O 1
ATOM 758 N N . GLN A 1 105 ? 10.022 3.851 -11.526 1.00 95.88 105 GLN A N 1
ATOM 759 C CA . GLN A 1 105 ? 11.194 3.864 -12.411 1.00 95.88 105 GLN A CA 1
ATOM 760 C C . GLN A 1 105 ? 12.088 2.638 -12.183 1.00 95.88 105 GLN A C 1
ATOM 762 O O . GLN A 1 105 ? 12.619 2.073 -13.136 1.00 95.88 105 GLN A O 1
ATOM 767 N N . ARG A 1 106 ? 12.233 2.199 -10.925 1.00 96.69 106 ARG A N 1
ATOM 768 C CA . ARG A 1 106 ? 13.082 1.051 -10.597 1.00 96.69 106 ARG A CA 1
ATOM 769 C C . ARG A 1 106 ? 12.498 -0.262 -11.091 1.00 96.69 106 ARG A C 1
ATOM 771 O O . ARG A 1 106 ? 13.267 -1.154 -11.398 1.00 96.69 106 ARG A O 1
ATOM 778 N N . ASP A 1 107 ? 11.180 -0.393 -11.226 1.00 98.12 107 ASP A N 1
ATOM 779 C CA . ASP A 1 107 ? 10.567 -1.623 -11.750 1.00 98.12 107 ASP A CA 1
ATOM 780 C C . ASP A 1 107 ? 10.867 -1.845 -13.235 1.00 98.12 107 ASP A C 1
ATOM 782 O O . ASP A 1 107 ? 10.818 -2.974 -13.719 1.00 98.12 107 ASP A O 1
ATOM 786 N N . LEU A 1 108 ? 11.214 -0.769 -13.944 1.00 97.56 108 LEU A N 1
ATOM 787 C CA . LEU A 1 108 ? 11.529 -0.766 -15.368 1.00 97.56 108 LEU A CA 1
ATOM 788 C C . LEU A 1 108 ? 13.030 -0.910 -15.653 1.00 97.56 108 LEU A C 1
ATOM 790 O O . LEU A 1 108 ? 13.433 -0.835 -16.810 1.00 97.56 108 LEU A O 1
ATOM 794 N N . SER A 1 109 ? 13.860 -1.172 -14.636 1.00 96.69 109 SER A N 1
ATOM 795 C CA . SER A 1 109 ? 15.320 -1.256 -14.790 1.00 96.69 109 SER A CA 1
ATOM 796 C C . SER A 1 109 ? 15.794 -2.338 -15.765 1.00 96.69 109 SER A C 1
ATOM 798 O O . SER A 1 109 ? 16.872 -2.186 -16.331 1.00 96.69 109 SER A O 1
ATOM 800 N N . ALA A 1 110 ? 15.009 -3.400 -15.983 1.00 95.44 110 ALA A N 1
ATOM 801 C CA . ALA A 1 110 ? 15.272 -4.438 -16.990 1.00 95.44 110 ALA A CA 1
ATOM 802 C C . ALA A 1 110 ? 14.460 -4.249 -18.291 1.00 95.44 110 ALA A C 1
ATOM 804 O O . ALA A 1 110 ? 14.358 -5.170 -19.102 1.00 95.44 110 ALA A O 1
ATOM 805 N N . GLY A 1 111 ? 13.851 -3.076 -18.480 1.00 95.38 111 GLY A N 1
ATOM 806 C CA . GLY A 1 111 ? 12.968 -2.752 -19.598 1.00 95.38 111 GLY A CA 1
ATOM 807 C C . GLY A 1 111 ? 11.493 -3.080 -19.342 1.00 95.38 111 GLY A C 1
ATOM 808 O O . GLY A 1 111 ? 11.143 -3.949 -18.540 1.00 95.38 111 GLY A O 1
ATOM 809 N N . VAL A 1 112 ? 10.610 -2.376 -20.060 1.00 96.25 112 VAL A N 1
ATOM 810 C CA . VAL A 1 112 ? 9.144 -2.534 -19.957 1.00 96.25 112 VAL A CA 1
ATOM 811 C C . VAL A 1 112 ? 8.709 -3.957 -20.293 1.00 96.25 112 VAL A C 1
ATOM 813 O O . VAL A 1 112 ? 7.884 -4.529 -19.586 1.00 96.25 112 VAL A O 1
ATOM 816 N N . ASP A 1 113 ? 9.291 -4.540 -21.339 1.00 95.56 113 ASP A N 1
ATOM 817 C CA . ASP A 1 113 ? 8.896 -5.852 -21.851 1.00 95.56 113 ASP A CA 1
ATOM 818 C C . ASP A 1 113 ? 9.191 -6.955 -20.821 1.00 95.56 113 ASP A C 1
ATOM 820 O O . ASP A 1 113 ? 8.401 -7.886 -20.656 1.00 95.56 113 ASP A O 1
ATOM 824 N N . SER A 1 114 ? 10.280 -6.813 -20.056 1.00 95.44 114 SER A N 1
ATOM 825 C CA . SER A 1 114 ? 10.616 -7.705 -18.942 1.00 95.44 114 SER A CA 1
ATOM 826 C C . SER A 1 114 ? 9.549 -7.657 -17.848 1.00 95.44 114 SER A C 1
ATOM 828 O O . SER A 1 114 ? 9.052 -8.704 -17.436 1.00 95.44 114 SER A O 1
ATOM 830 N N . LEU A 1 115 ? 9.132 -6.459 -17.417 1.00 97.31 115 LEU A N 1
ATOM 831 C CA . LEU A 1 115 ? 8.062 -6.303 -16.425 1.00 97.31 115 LEU A CA 1
ATOM 832 C C . LEU A 1 115 ? 6.721 -6.844 -16.945 1.00 97.31 115 LEU A C 1
ATOM 834 O O . LEU A 1 115 ? 6.017 -7.555 -16.228 1.00 97.31 115 LEU A O 1
ATOM 838 N N . GLN A 1 116 ? 6.371 -6.548 -18.199 1.00 96.56 116 GLN A N 1
ATOM 839 C CA . GLN A 1 116 ? 5.147 -7.060 -18.816 1.00 96.56 116 GLN A CA 1
ATOM 840 C C . GLN A 1 116 ? 5.151 -8.589 -18.875 1.00 96.56 116 GLN A C 1
ATOM 842 O O . GLN A 1 116 ? 4.136 -9.204 -18.555 1.00 96.56 116 GLN A O 1
ATOM 847 N N . LYS A 1 117 ? 6.296 -9.208 -19.190 1.00 96.88 117 LYS A N 1
ATOM 848 C CA . LYS A 1 117 ? 6.467 -10.666 -19.175 1.00 96.88 117 LYS A CA 1
ATOM 849 C C . LYS A 1 117 ? 6.235 -11.263 -17.784 1.00 96.88 117 LYS A C 1
ATOM 851 O O . LYS A 1 117 ? 5.556 -12.282 -17.691 1.00 96.88 117 LYS A O 1
ATOM 856 N N . LEU A 1 118 ? 6.734 -10.630 -16.716 1.00 96.12 118 LEU A N 1
ATOM 857 C CA . LEU A 1 118 ? 6.471 -11.065 -15.332 1.00 96.12 118 LEU A CA 1
ATOM 858 C C . LEU A 1 118 ? 4.970 -11.051 -14.999 1.00 96.12 118 LEU A C 1
ATOM 860 O O . LEU A 1 118 ? 4.475 -11.938 -14.296 1.00 96.12 118 LEU A O 1
ATOM 864 N N . ALA A 1 119 ? 4.253 -10.052 -15.519 1.00 95.25 119 ALA A N 1
ATOM 865 C CA . ALA A 1 119 ? 2.828 -9.841 -15.287 1.00 95.25 119 ALA A CA 1
ATOM 866 C C . ALA A 1 119 ? 1.903 -10.714 -16.150 1.00 95.25 119 ALA A C 1
ATOM 868 O O . ALA A 1 119 ? 0.696 -10.737 -15.901 1.00 95.25 119 ALA A O 1
ATOM 869 N N . VAL A 1 120 ? 2.424 -11.461 -17.129 1.00 94.44 120 VAL A N 1
ATOM 870 C CA . VAL A 1 120 ? 1.600 -12.360 -17.950 1.00 94.44 120 VAL A CA 1
ATOM 871 C C . VAL A 1 120 ? 0.897 -13.395 -17.065 1.00 94.44 120 VAL A C 1
ATOM 873 O O . VAL A 1 120 ? 1.522 -14.075 -16.254 1.00 94.44 120 VAL A O 1
ATOM 876 N N . GLY A 1 121 ? -0.426 -13.504 -17.219 1.00 90.69 121 GLY A N 1
ATOM 877 C CA . GLY A 1 121 ? -1.262 -14.415 -16.427 1.00 90.69 121 GLY A CA 1
ATOM 878 C C . GLY A 1 121 ? -1.430 -14.011 -14.957 1.00 90.69 121 GLY A C 1
ATOM 879 O O . GLY A 1 121 ? -1.922 -14.810 -14.165 1.00 90.69 121 GLY A O 1
ATOM 880 N N . SER A 1 122 ? -1.013 -12.799 -14.581 1.00 94.06 122 SER A N 1
ATOM 881 C CA . SER A 1 122 ? -1.157 -12.257 -13.231 1.00 94.06 122 SER A CA 1
ATOM 882 C C . SER A 1 122 ? -2.453 -11.465 -13.062 1.00 94.06 122 SER A C 1
ATOM 884 O O . SER A 1 122 ? -2.856 -10.713 -13.949 1.00 94.06 122 SER A O 1
ATOM 886 N N . ASP A 1 123 ? -3.044 -11.543 -11.870 1.00 94.50 123 ASP A N 1
ATOM 887 C CA . ASP A 1 123 ? -4.132 -10.651 -11.452 1.00 94.50 123 ASP A CA 1
ATOM 888 C C . ASP A 1 123 ? -3.636 -9.290 -10.937 1.00 94.50 123 ASP A C 1
ATOM 890 O O . ASP A 1 123 ? -4.444 -8.383 -10.714 1.00 94.50 123 ASP A O 1
ATOM 894 N N . VAL A 1 124 ? -2.319 -9.124 -10.758 1.00 98.12 124 VAL A N 1
ATOM 895 C CA . VAL A 1 124 ? -1.709 -7.856 -10.337 1.00 98.12 124 VAL A CA 1
ATOM 896 C C . VAL A 1 124 ? -1.930 -6.814 -11.432 1.00 98.12 124 VAL A C 1
ATOM 898 O O . VAL A 1 124 ? -1.366 -6.910 -12.523 1.00 98.12 124 VAL A O 1
ATOM 901 N N . LYS A 1 125 ? -2.721 -5.781 -11.137 1.00 98.44 125 LYS A N 1
ATOM 902 C CA . LYS A 1 125 ? -2.900 -4.638 -12.037 1.00 98.44 125 LYS A CA 1
ATOM 903 C C . LYS A 1 125 ? -1.694 -3.708 -11.943 1.00 98.44 125 LYS A C 1
ATOM 905 O O . LYS A 1 125 ? -1.512 -3.046 -10.924 1.00 98.44 125 LYS A O 1
ATOM 910 N N . LEU A 1 126 ? -0.885 -3.665 -12.999 1.00 98.75 126 LEU A N 1
ATOM 911 C CA . LEU A 1 126 ? 0.174 -2.670 -13.156 1.00 98.75 126 LEU A CA 1
ATOM 912 C C . LEU A 1 126 ? -0.449 -1.336 -13.571 1.00 98.75 126 LEU A C 1
ATOM 914 O O . LEU A 1 126 ? -1.149 -1.278 -14.581 1.00 98.75 126 LEU A O 1
ATOM 918 N N . LEU A 1 127 ? -0.208 -0.285 -12.788 1.00 98.88 127 LEU A N 1
ATOM 919 C CA . LEU A 1 127 ? -0.824 1.025 -12.977 1.00 98.88 127 LEU A CA 1
ATOM 920 C C . LEU A 1 127 ? 0.221 2.113 -13.216 1.00 98.88 127 LEU A C 1
ATOM 922 O O . LEU A 1 127 ? 1.228 2.182 -12.514 1.00 98.88 127 LEU A O 1
ATOM 926 N N . SER A 1 128 ? -0.060 3.014 -14.150 1.00 98.62 128 SER A N 1
ATOM 927 C CA . SER A 1 128 ? 0.575 4.331 -14.236 1.00 98.62 128 SER A CA 1
ATOM 928 C C . SER A 1 128 ? -0.188 5.204 -15.227 1.00 98.62 128 SER A C 1
ATOM 930 O O . SER A 1 128 ? -0.353 4.848 -16.390 1.00 98.62 128 SER A O 1
ATOM 932 N N . ALA A 1 129 ? -0.649 6.365 -14.772 1.00 98.75 129 ALA A N 1
ATOM 933 C CA . ALA A 1 129 ? -1.383 7.324 -15.588 1.00 98.75 129 ALA A CA 1
ATOM 934 C C . ALA A 1 129 ? -0.472 8.199 -16.461 1.00 98.75 129 ALA A C 1
ATOM 936 O O . ALA A 1 129 ? -0.972 8.871 -17.362 1.00 98.75 129 ALA A O 1
ATOM 937 N N . ASN A 1 130 ? 0.833 8.232 -16.177 1.00 98.69 130 ASN A N 1
ATOM 938 C CA . ASN A 1 130 ? 1.785 9.137 -16.816 1.00 98.69 130 ASN A CA 1
ATOM 939 C C . ASN A 1 130 ? 2.963 8.453 -17.516 1.00 98.69 130 ASN A C 1
ATOM 941 O O . ASN A 1 130 ? 3.699 9.160 -18.199 1.00 98.69 130 ASN A O 1
ATOM 945 N N . LEU A 1 131 ? 3.132 7.129 -17.413 1.00 98.62 131 LEU A N 1
ATOM 946 C CA . LEU A 1 131 ? 4.148 6.402 -18.180 1.00 98.62 131 LEU A CA 1
ATOM 947 C C . LEU A 1 131 ? 3.713 6.159 -19.626 1.00 98.62 131 LEU A C 1
ATOM 949 O O . LEU A 1 131 ? 2.660 5.574 -19.899 1.00 98.62 131 LEU A O 1
ATOM 953 N N . THR A 1 132 ? 4.581 6.552 -20.553 1.00 98.44 132 THR A N 1
ATOM 954 C CA . THR A 1 132 ? 4.376 6.384 -21.989 1.00 98.44 132 THR A CA 1
ATOM 955 C C . THR A 1 132 ? 5.616 5.829 -22.675 1.00 98.44 132 THR A C 1
ATOM 957 O O . THR A 1 132 ? 6.733 6.064 -22.220 1.00 98.44 132 THR A O 1
ATOM 960 N N . ARG A 1 133 ? 5.409 5.121 -23.787 1.00 97.75 133 ARG A N 1
ATOM 961 C CA . ARG A 1 133 ? 6.438 4.765 -24.769 1.00 97.75 133 ARG A CA 1
ATOM 962 C C . ARG A 1 133 ? 6.025 5.370 -26.101 1.00 97.75 133 ARG A C 1
ATOM 964 O O . ARG A 1 133 ? 4.896 5.143 -26.539 1.00 97.75 133 ARG A O 1
ATOM 971 N N . ASP A 1 134 ? 6.882 6.194 -26.696 1.00 96.06 134 ASP A N 1
ATOM 972 C CA . ASP A 1 134 ? 6.567 6.923 -27.935 1.00 96.06 134 ASP A CA 1
ATOM 973 C C . ASP A 1 134 ? 5.249 7.730 -27.834 1.00 96.06 134 ASP A C 1
ATOM 975 O O . ASP A 1 134 ? 4.423 7.755 -28.750 1.00 96.06 134 ASP A O 1
ATOM 979 N N . GLY A 1 135 ? 4.999 8.334 -26.664 1.00 94.75 135 GLY A N 1
ATOM 980 C CA . GLY A 1 135 ? 3.789 9.113 -26.373 1.00 94.75 135 GLY A CA 1
ATOM 981 C C . GLY A 1 135 ? 2.508 8.295 -26.153 1.00 94.75 135 GLY A C 1
ATOM 982 O O . GLY A 1 135 ? 1.455 8.876 -25.889 1.00 94.75 135 GLY A O 1
ATOM 983 N N . LYS A 1 136 ? 2.565 6.958 -26.225 1.00 97.88 136 LYS A N 1
ATOM 984 C CA . LYS A 1 136 ? 1.420 6.070 -25.967 1.00 97.88 136 LYS A CA 1
ATOM 985 C C . LYS A 1 136 ? 1.454 5.528 -24.535 1.00 97.88 136 LYS A C 1
ATOM 987 O O . LYS A 1 136 ? 2.527 5.113 -24.098 1.00 97.88 136 LYS A O 1
ATOM 992 N N . PRO A 1 137 ? 0.320 5.484 -23.809 1.00 98.12 137 PRO A N 1
ATOM 993 C CA . PRO A 1 137 ? 0.266 4.902 -22.466 1.00 98.12 137 PRO A CA 1
ATOM 994 C C . PRO A 1 137 ? 0.757 3.449 -22.433 1.00 98.12 137 PRO A C 1
ATOM 996 O O . PRO A 1 137 ? 0.383 2.654 -23.294 1.00 98.12 137 PRO A O 1
ATOM 999 N N . LEU A 1 138 ? 1.577 3.111 -21.433 1.00 97.56 138 LEU A N 1
ATOM 1000 C CA . LEU A 1 138 ? 2.118 1.755 -21.240 1.00 97.56 138 LEU A CA 1
ATOM 1001 C C . LEU A 1 138 ? 1.247 0.854 -20.358 1.00 97.56 138 LEU A C 1
ATOM 1003 O O . LEU A 1 138 ? 1.280 -0.368 -20.501 1.00 97.56 138 LEU A O 1
ATOM 1007 N N . PHE A 1 139 ? 0.509 1.455 -19.428 1.00 98.25 139 PHE A N 1
ATOM 1008 C CA . PHE A 1 139 ? -0.252 0.771 -18.387 1.00 98.25 139 PHE A CA 1
ATOM 1009 C C . PHE A 1 139 ? -1.629 1.414 -18.227 1.00 98.25 139 PHE A C 1
ATOM 1011 O O . PHE A 1 139 ? -1.870 2.531 -18.696 1.00 98.25 139 PHE A O 1
ATOM 1018 N N . ASP A 1 140 ? -2.527 0.726 -17.525 1.00 98.12 140 ASP A N 1
ATOM 1019 C CA . ASP A 1 140 ? -3.791 1.325 -17.119 1.00 98.12 140 ASP A CA 1
ATOM 1020 C C . ASP A 1 140 ? -3.530 2.492 -16.155 1.00 98.12 140 ASP A C 1
ATOM 1022 O O . ASP A 1 140 ? -2.715 2.407 -15.234 1.00 98.12 140 ASP A O 1
ATOM 1026 N N . ALA A 1 141 ? -4.255 3.598 -16.327 1.00 98.56 141 ALA A N 1
ATOM 1027 C CA . ALA A 1 141 ? -4.108 4.758 -15.448 1.00 98.56 141 ALA A CA 1
ATOM 1028 C C . ALA A 1 141 ? -4.633 4.489 -14.024 1.00 98.56 141 ALA A C 1
ATOM 1030 O O . ALA A 1 141 ? -4.160 5.070 -13.045 1.00 98.56 141 ALA A O 1
ATOM 1031 N N . GLY A 1 142 ? -5.634 3.616 -13.911 1.00 98.56 142 GLY A N 1
ATOM 1032 C CA . GLY A 1 142 ? -6.287 3.281 -12.659 1.00 98.56 142 GLY A CA 1
ATOM 1033 C C . GLY A 1 142 ? -7.342 2.191 -12.815 1.00 98.56 142 GLY A C 1
ATOM 1034 O O . GLY A 1 142 ? -7.709 1.810 -13.924 1.00 98.56 142 GLY A O 1
ATOM 1035 N N . VAL A 1 143 ? -7.850 1.702 -11.687 1.00 98.75 143 VAL A N 1
ATOM 1036 C CA . VAL A 1 143 ? -8.833 0.614 -11.610 1.00 98.75 143 VAL A CA 1
ATOM 1037 C C . VAL A 1 143 ? -9.800 0.848 -10.448 1.00 98.75 143 VAL A C 1
ATOM 1039 O O . VAL A 1 143 ? -9.464 1.530 -9.484 1.00 98.75 143 VAL A O 1
ATOM 1042 N N . VAL A 1 144 ? -11.007 0.280 -10.518 1.00 98.75 144 VAL A N 1
ATOM 1043 C CA . VAL A 1 144 ? -11.913 0.174 -9.363 1.00 98.75 144 VAL A CA 1
ATOM 1044 C C . VAL A 1 144 ? -12.034 -1.294 -8.971 1.00 98.75 144 VAL A C 1
ATOM 1046 O O . VAL A 1 144 ? -12.426 -2.118 -9.794 1.00 98.75 144 VAL A O 1
ATOM 1049 N N . LEU A 1 145 ? -11.707 -1.616 -7.722 1.00 98.25 145 LEU A N 1
ATOM 1050 C CA . LEU A 1 145 ? -11.776 -2.968 -7.168 1.00 98.25 145 LEU A CA 1
ATOM 1051 C C . LEU A 1 145 ? -12.886 -3.052 -6.118 1.00 98.25 145 LEU A C 1
ATOM 1053 O O . LEU A 1 145 ? -13.042 -2.134 -5.320 1.00 98.25 145 LEU A O 1
ATOM 1057 N N . ASP A 1 146 ? -13.641 -4.148 -6.108 1.00 97.19 146 ASP A N 1
ATOM 1058 C CA . ASP A 1 146 ? -14.614 -4.448 -5.052 1.00 97.19 146 ASP A CA 1
ATOM 1059 C C . ASP A 1 146 ? -13.976 -5.383 -4.017 1.00 97.19 146 ASP A C 1
ATOM 1061 O O . ASP A 1 146 ? -13.431 -6.430 -4.378 1.00 97.19 146 ASP A O 1
ATOM 1065 N N . VAL A 1 147 ? -14.015 -4.986 -2.744 1.00 96.12 147 VAL A N 1
ATOM 1066 C CA . VAL A 1 147 ? -13.500 -5.763 -1.614 1.00 96.12 147 VAL A CA 1
ATOM 1067 C C . VAL A 1 147 ? -14.549 -5.760 -0.510 1.00 96.12 147 VAL A C 1
ATOM 1069 O O . VAL A 1 147 ? -14.787 -4.741 0.134 1.00 96.12 147 VAL A O 1
ATOM 1072 N N . GLY A 1 148 ? -15.231 -6.890 -0.315 1.00 92.31 148 GLY A N 1
ATOM 1073 C CA . GLY A 1 148 ? -16.294 -6.999 0.690 1.00 92.31 148 GLY A CA 1
ATOM 1074 C C . GLY A 1 148 ? -17.462 -6.028 0.467 1.00 92.31 148 GLY A C 1
ATOM 1075 O O . GLY A 1 148 ? -18.076 -5.562 1.429 1.00 92.31 148 GLY A O 1
ATOM 1076 N N . GLY A 1 149 ? -17.756 -5.668 -0.788 1.00 93.44 149 GLY A N 1
ATOM 1077 C CA . GLY A 1 149 ? -18.796 -4.704 -1.140 1.00 93.44 149 GLY A CA 1
ATOM 1078 C C . GLY A 1 149 ? -18.380 -3.241 -0.973 1.00 93.44 149 GLY A C 1
ATOM 1079 O O . GLY A 1 149 ? -19.266 -2.377 -0.988 1.00 93.44 149 GLY A O 1
ATOM 1080 N N . VAL A 1 150 ? -17.086 -2.965 -0.767 1.00 95.88 150 VAL A N 1
ATOM 1081 C CA . VAL A 1 150 ? -16.472 -1.630 -0.785 1.00 95.88 150 VAL A CA 1
ATOM 1082 C C . VAL A 1 150 ? -15.746 -1.435 -2.111 1.00 95.88 150 VAL A C 1
ATOM 1084 O O . VAL A 1 150 ? -14.829 -2.188 -2.435 1.00 95.88 150 VAL A O 1
ATOM 1087 N N . LYS A 1 151 ? -16.121 -0.403 -2.872 1.00 97.69 151 LYS A N 1
ATOM 1088 C CA . LYS A 1 151 ? -15.469 -0.064 -4.141 1.00 97.69 151 LYS A CA 1
ATOM 1089 C C . LYS A 1 151 ? -14.290 0.871 -3.904 1.00 97.69 151 LYS A C 1
ATOM 1091 O O . LYS A 1 151 ? -14.476 2.037 -3.562 1.00 97.69 151 LYS A O 1
ATOM 1096 N N . VAL A 1 152 ? -13.079 0.391 -4.142 1.00 98.56 152 VAL A N 1
ATOM 1097 C CA . VAL A 1 152 ? -11.839 1.160 -4.002 1.00 98.56 152 VAL A CA 1
ATOM 1098 C C . VAL A 1 152 ? -11.343 1.558 -5.386 1.00 98.56 152 VAL A C 1
ATOM 1100 O O . VAL A 1 152 ? -10.974 0.702 -6.187 1.00 98.56 152 VAL A O 1
ATOM 1103 N N . GLY A 1 153 ? -11.358 2.855 -5.685 1.00 98.69 153 GLY A N 1
ATOM 1104 C CA . GLY A 1 153 ? -10.739 3.411 -6.883 1.00 98.69 153 GLY A CA 1
ATOM 1105 C C . GLY A 1 153 ? -9.272 3.717 -6.643 1.00 98.69 153 GLY A C 1
ATOM 1106 O O . GLY A 1 153 ? -8.938 4.371 -5.661 1.00 98.69 153 GLY A O 1
ATOM 1107 N N . ILE A 1 154 ? -8.413 3.266 -7.545 1.00 98.94 154 ILE A N 1
ATOM 1108 C CA . ILE A 1 154 ? -6.962 3.354 -7.421 1.00 98.94 154 ILE A CA 1
ATOM 1109 C C . ILE A 1 154 ? -6.420 3.993 -8.696 1.00 98.94 154 ILE A C 1
ATOM 1111 O O . ILE A 1 154 ? -6.740 3.528 -9.787 1.00 98.94 154 ILE A O 1
ATOM 1115 N N . VAL A 1 155 ? -5.603 5.035 -8.568 1.00 98.94 155 VAL A N 1
ATOM 1116 C CA . VAL A 1 155 ? -4.827 5.633 -9.667 1.00 98.94 155 VAL A CA 1
ATOM 1117 C C . VAL A 1 155 ? -3.347 5.462 -9.367 1.00 98.94 155 VAL A C 1
ATOM 1119 O O . VAL A 1 155 ? -2.932 5.686 -8.234 1.00 98.94 155 VAL A O 1
ATOM 1122 N N . GLY A 1 156 ? -2.556 5.082 -10.368 1.00 98.81 156 GLY A N 1
ATOM 1123 C CA . GLY A 1 156 ? -1.098 5.026 -10.254 1.00 98.81 156 GLY A CA 1
ATOM 1124 C C . GLY A 1 156 ? -0.444 6.228 -10.928 1.00 98.81 156 GLY A C 1
ATOM 1125 O O . GLY A 1 156 ? -0.858 6.606 -12.020 1.00 98.81 156 GLY A O 1
ATOM 1126 N N . VAL A 1 157 ? 0.589 6.810 -10.323 1.00 98.88 157 VAL A N 1
ATOM 1127 C CA . VAL A 1 157 ? 1.479 7.784 -10.974 1.00 98.88 157 VAL A CA 1
ATOM 1128 C C . VAL A 1 157 ? 2.941 7.525 -10.625 1.00 98.88 157 VAL A C 1
ATOM 1130 O O . VAL A 1 157 ? 3.268 7.115 -9.513 1.00 98.88 157 VAL A O 1
ATOM 1133 N N . SER A 1 158 ? 3.821 7.796 -11.578 1.00 98.56 158 SER A N 1
ATOM 1134 C CA . SER A 1 158 ? 5.263 7.548 -11.490 1.00 98.56 158 SER A CA 1
ATOM 1135 C C . SER A 1 158 ? 6.037 8.869 -11.509 1.00 98.56 158 SER A C 1
ATOM 1137 O O . SER A 1 158 ? 5.545 9.853 -12.061 1.00 98.56 158 SER A O 1
ATOM 1139 N N . ALA A 1 159 ? 7.251 8.909 -10.957 1.00 97.00 159 ALA A N 1
ATOM 1140 C CA . ALA A 1 159 ? 8.138 10.073 -11.040 1.00 97.00 159 ALA A CA 1
ATOM 1141 C C . ALA A 1 159 ? 8.271 10.558 -12.499 1.00 97.00 159 ALA A C 1
ATOM 1143 O O . ALA A 1 159 ? 8.372 9.712 -13.394 1.00 97.00 159 ALA A O 1
ATOM 1144 N N . PRO A 1 160 ? 8.234 11.875 -12.772 1.00 96.56 160 PRO A N 1
ATOM 1145 C CA . PRO A 1 160 ? 8.366 12.395 -14.128 1.00 96.56 160 PRO A CA 1
ATOM 1146 C C . PRO A 1 160 ? 9.800 12.241 -14.653 1.00 96.56 160 PRO A C 1
ATOM 1148 O O . PRO A 1 160 ? 10.757 12.237 -13.882 1.00 96.56 160 PRO A O 1
ATOM 1151 N N . GLY A 1 161 ? 9.950 12.193 -15.975 1.00 95.88 161 GLY A N 1
ATOM 1152 C CA . GLY A 1 161 ? 11.249 12.169 -16.650 1.00 95.88 161 GLY A CA 1
ATOM 1153 C C . GLY A 1 161 ? 11.496 10.916 -17.496 1.00 95.88 161 GLY A C 1
ATOM 1154 O O . GLY A 1 161 ? 10.613 10.064 -17.626 1.00 95.88 161 GLY A O 1
ATOM 1155 N N . PRO A 1 162 ? 12.679 10.820 -18.127 1.00 95.44 162 PRO A N 1
ATOM 1156 C CA . PRO A 1 162 ? 13.061 9.666 -18.935 1.00 95.44 162 PRO A CA 1
ATOM 1157 C C . PRO A 1 162 ? 13.295 8.422 -18.068 1.00 95.44 162 PRO A C 1
ATOM 1159 O O . PRO A 1 162 ? 13.771 8.514 -16.933 1.00 95.44 162 PRO A O 1
ATOM 1162 N N . ILE A 1 163 ? 12.999 7.244 -18.617 1.00 95.00 163 ILE A N 1
ATOM 1163 C CA . ILE A 1 163 ? 13.104 5.968 -17.905 1.00 95.00 163 ILE A CA 1
ATOM 1164 C C . ILE A 1 163 ? 14.115 5.056 -18.600 1.00 95.00 163 ILE A C 1
ATOM 1166 O O . ILE A 1 163 ? 13.838 4.458 -19.631 1.00 95.00 163 ILE A O 1
ATOM 1170 N N . ALA A 1 164 ? 15.290 4.898 -17.996 1.00 90.81 164 ALA A N 1
ATOM 1171 C CA . ALA A 1 164 ? 16.279 3.933 -18.463 1.00 90.81 164 ALA A CA 1
ATOM 1172 C C . ALA A 1 164 ? 15.805 2.476 -18.239 1.00 90.81 164 ALA A C 1
ATOM 1174 O O . ALA A 1 164 ? 15.102 2.216 -17.258 1.00 90.81 164 ALA A O 1
ATOM 1175 N N . PRO A 1 165 ? 16.222 1.519 -19.091 1.00 92.25 165 PRO A N 1
ATOM 1176 C CA . PRO A 1 165 ? 17.180 1.671 -20.197 1.00 92.25 165 PRO A CA 1
ATOM 1177 C C . PRO A 1 165 ? 16.562 2.125 -21.535 1.00 92.25 165 PRO A C 1
ATOM 1179 O O . PRO A 1 165 ? 17.289 2.288 -22.511 1.00 92.25 165 PRO A O 1
ATOM 1182 N N . ASP A 1 166 ? 15.245 2.321 -21.609 1.00 92.19 166 ASP A N 1
ATOM 1183 C CA . ASP A 1 166 ? 14.532 2.597 -22.861 1.00 92.19 166 ASP A CA 1
ATOM 1184 C C . ASP A 1 166 ? 14.368 4.109 -23.101 1.00 92.19 166 ASP A C 1
ATOM 1186 O O . ASP A 1 166 ? 13.553 4.774 -22.466 1.00 92.19 166 ASP A O 1
ATOM 1190 N N . ALA A 1 167 ? 15.125 4.661 -24.055 1.00 92.12 167 ALA A N 1
ATOM 1191 C CA . ALA A 1 167 ? 15.111 6.094 -24.366 1.00 92.12 167 ALA A CA 1
ATOM 1192 C C . ALA A 1 167 ? 13.744 6.622 -24.846 1.00 92.12 167 ALA A C 1
ATOM 1194 O O . ALA A 1 167 ? 13.488 7.824 -24.750 1.00 92.12 167 ALA A O 1
ATOM 1195 N N . ASN A 1 168 ? 12.864 5.742 -25.331 1.00 95.94 168 ASN A N 1
ATOM 1196 C CA . ASN A 1 168 ? 11.530 6.110 -25.800 1.00 95.94 168 ASN A CA 1
ATOM 1197 C C . ASN A 1 168 ? 10.486 6.078 -24.677 1.00 95.94 168 ASN A C 1
ATOM 1199 O O . ASN A 1 168 ? 9.333 6.462 -24.901 1.00 95.94 168 ASN A O 1
ATOM 1203 N N . VAL A 1 169 ? 10.867 5.623 -23.478 1.00 97.50 169 VAL A N 1
ATOM 1204 C CA . VAL A 1 169 ? 9.990 5.562 -22.311 1.00 97.50 169 VAL A CA 1
ATOM 1205 C C . VAL A 1 169 ? 10.206 6.782 -21.431 1.00 97.50 169 VAL A C 1
ATOM 1207 O O . VAL A 1 169 ? 11.314 7.103 -20.999 1.00 97.50 169 VAL A O 1
ATOM 1210 N N . SER A 1 170 ? 9.110 7.466 -21.128 1.00 97.69 170 SER A N 1
ATOM 1211 C CA . SER A 1 170 ? 9.124 8.631 -20.253 1.00 97.69 170 SER A CA 1
ATOM 1212 C C . SER A 1 170 ? 7.834 8.749 -19.459 1.00 97.69 170 SER A C 1
ATOM 1214 O O . SER A 1 170 ? 6.796 8.185 -19.812 1.00 97.69 170 SER A O 1
ATOM 1216 N N . SER A 1 171 ? 7.917 9.500 -18.370 1.00 97.69 171 SER A N 1
ATOM 1217 C CA . SER A 1 171 ? 6.798 9.819 -17.504 1.00 97.69 171 SER A CA 1
ATOM 1218 C C . SER A 1 171 ? 6.508 11.319 -17.535 1.00 97.69 171 SER A C 1
ATOM 1220 O O . SER A 1 171 ? 7.411 12.135 -17.327 1.00 97.69 171 SER A O 1
ATOM 1222 N N . SER A 1 172 ? 5.258 11.709 -17.790 1.00 98.06 172 SER A N 1
ATOM 1223 C CA . SER A 1 172 ? 4.835 13.116 -17.728 1.00 98.06 172 SER A CA 1
ATOM 1224 C C . SER A 1 172 ? 4.618 13.592 -16.284 1.00 98.06 172 SER A C 1
ATOM 1226 O O . SER A 1 172 ? 4.673 12.807 -15.339 1.00 98.06 172 SER A O 1
ATOM 1228 N N . ALA A 1 173 ? 4.298 14.877 -16.091 1.00 98.06 173 ALA A N 1
ATOM 1229 C CA . ALA A 1 173 ? 3.988 15.428 -14.769 1.00 98.06 173 ALA A CA 1
ATOM 1230 C C . ALA A 1 173 ? 2.886 14.607 -14.039 1.00 98.06 173 ALA A C 1
ATOM 1232 O O . ALA A 1 173 ? 1.818 14.390 -14.627 1.00 98.06 173 ALA A O 1
ATOM 1233 N N . PRO A 1 174 ? 3.094 14.185 -12.771 1.00 98.19 174 PRO A N 1
ATOM 1234 C CA . PRO A 1 174 ? 2.162 13.299 -12.062 1.00 98.19 174 PRO A CA 1
ATOM 1235 C C . PRO A 1 174 ? 0.793 13.924 -11.784 1.00 98.19 174 PRO A C 1
ATOM 1237 O O . PRO A 1 174 ? -0.237 13.280 -11.964 1.00 98.19 174 PRO A O 1
ATOM 1240 N N . LEU A 1 175 ? 0.757 15.189 -11.353 1.00 98.62 175 LEU A N 1
ATOM 1241 C CA . LEU A 1 175 ? -0.475 15.824 -10.878 1.00 98.62 175 LEU A CA 1
ATOM 1242 C C . LEU A 1 175 ? -1.555 15.975 -11.971 1.00 98.62 175 LEU A C 1
ATOM 1244 O O . LEU A 1 175 ? -2.697 15.575 -11.718 1.00 98.62 175 LEU A O 1
ATOM 1248 N N . PRO A 1 176 ? -1.259 16.504 -13.179 1.00 98.62 176 PRO A N 1
ATOM 1249 C CA . PRO A 1 176 ? -2.248 16.553 -14.257 1.00 98.62 176 PRO A CA 1
ATOM 1250 C C . PRO A 1 176 ? -2.753 15.162 -14.660 1.00 98.62 176 PRO A C 1
ATOM 1252 O O . PRO A 1 176 ? -3.955 14.981 -14.855 1.00 98.62 176 PRO A O 1
ATOM 1255 N N . ALA A 1 177 ? -1.856 14.173 -14.725 1.00 98.62 177 ALA A N 1
ATOM 1256 C CA . ALA A 1 177 ? -2.211 12.798 -15.063 1.00 98.62 177 ALA A CA 1
ATOM 1257 C C . ALA A 1 177 ? -3.121 12.163 -14.001 1.00 98.62 177 ALA A C 1
ATOM 1259 O O . ALA A 1 177 ? -4.148 11.578 -14.347 1.00 98.62 177 ALA A O 1
ATOM 1260 N N . ALA A 1 178 ? -2.812 12.357 -12.713 1.00 98.75 178 ALA A N 1
ATOM 1261 C CA . ALA A 1 178 ? -3.653 11.908 -11.608 1.00 98.75 178 ALA A CA 1
ATOM 1262 C C . ALA A 1 178 ? -5.057 12.522 -11.692 1.00 98.75 178 ALA A C 1
ATOM 1264 O O . ALA A 1 178 ? -6.044 11.790 -11.657 1.00 98.75 178 ALA A O 1
ATOM 1265 N N . LYS A 1 179 ? -5.170 13.847 -11.874 1.00 98.75 179 LYS A N 1
ATOM 1266 C CA . LYS A 1 179 ? -6.470 14.532 -12.019 1.00 98.75 179 LYS A CA 1
ATOM 1267 C C . LYS A 1 179 ? -7.279 13.976 -13.197 1.00 98.75 179 LYS A C 1
ATOM 1269 O O . LYS A 1 179 ? -8.463 13.678 -13.039 1.00 98.75 179 LYS A O 1
ATOM 1274 N N . ALA A 1 180 ? -6.642 13.782 -14.352 1.00 98.62 180 ALA A N 1
ATOM 1275 C CA . ALA A 1 180 ? -7.294 13.231 -15.538 1.00 98.62 180 ALA A CA 1
ATOM 1276 C C . ALA A 1 180 ? -7.765 11.779 -15.336 1.00 98.62 180 ALA A C 1
ATOM 1278 O O . ALA A 1 180 ? -8.862 11.421 -15.765 1.00 98.62 180 ALA A O 1
ATOM 1279 N N . ALA A 1 181 ? -6.966 10.946 -14.665 1.00 98.69 181 ALA A N 1
ATOM 1280 C CA . ALA A 1 181 ? -7.322 9.564 -14.353 1.00 98.69 181 ALA A CA 1
ATOM 1281 C C . ALA A 1 181 ? -8.467 9.481 -13.329 1.00 98.69 181 ALA A C 1
ATOM 1283 O O . ALA A 1 181 ? -9.437 8.751 -13.535 1.00 98.69 181 ALA A O 1
ATOM 1284 N N . LEU A 1 182 ? -8.409 10.288 -12.264 1.00 98.62 182 LEU A N 1
ATOM 1285 C CA . LEU A 1 182 ? -9.443 10.364 -11.227 1.00 98.62 182 LEU A CA 1
ATOM 1286 C C . LEU A 1 182 ? -10.812 10.758 -11.796 1.00 98.62 182 LEU A C 1
ATOM 1288 O O . LEU A 1 182 ? -11.830 10.198 -11.372 1.00 98.62 182 LEU A O 1
ATOM 1292 N N . ALA A 1 183 ? -10.829 11.668 -12.775 1.00 98.31 183 ALA A N 1
ATOM 1293 C CA . ALA A 1 183 ? -12.037 12.098 -13.477 1.00 98.31 183 ALA A CA 1
ATOM 1294 C C . ALA A 1 183 ? -12.675 10.982 -14.326 1.00 98.31 183 ALA A C 1
ATOM 1296 O O . ALA A 1 183 ? -13.892 10.965 -14.496 1.00 98.31 183 ALA A O 1
ATOM 1297 N N . LYS A 1 184 ? -11.872 10.039 -14.837 1.00 97.81 184 LYS A N 1
ATOM 1298 C CA . LYS A 1 184 ? -12.330 8.919 -15.681 1.00 97.81 184 LYS A CA 1
ATOM 1299 C C . LYS A 1 184 ? -12.702 7.659 -14.898 1.00 97.81 184 LYS A C 1
ATOM 1301 O O . LYS A 1 184 ? -13.352 6.775 -15.450 1.00 97.81 184 LYS A O 1
ATOM 1306 N N . LEU A 1 185 ? -12.277 7.541 -13.640 1.00 96.75 185 LEU A N 1
ATOM 1307 C CA . LEU A 1 185 ? -12.576 6.370 -12.816 1.00 96.75 185 LEU A CA 1
ATOM 1308 C C . LEU A 1 185 ? -14.099 6.181 -12.623 1.00 96.75 185 LEU A C 1
ATOM 1310 O O . LEU A 1 185 ? -14.879 7.132 -12.577 1.00 96.75 185 LEU A O 1
ATOM 1314 N N . GLY A 1 186 ? -14.537 4.932 -12.453 1.00 95.56 186 GLY A N 1
ATOM 1315 C CA . GLY A 1 186 ? -15.948 4.600 -12.212 1.00 95.56 186 GLY A CA 1
ATOM 1316 C C . GLY A 1 186 ? -16.450 5.002 -10.819 1.00 95.56 186 GLY A C 1
ATOM 1317 O O . GLY A 1 186 ? -15.738 5.619 -10.034 1.00 95.56 186 GLY A O 1
ATOM 1318 N N . LYS A 1 187 ? -17.687 4.638 -10.466 1.00 96.00 187 LYS A N 1
ATOM 1319 C CA . LYS A 1 187 ? -18.232 4.870 -9.114 1.00 96.00 187 LYS A CA 1
ATOM 1320 C C . LYS A 1 187 ? -17.420 4.105 -8.058 1.00 96.00 187 LYS A C 1
ATOM 1322 O O . LYS A 1 187 ? -17.202 2.905 -8.217 1.00 96.00 187 LYS A O 1
ATOM 1327 N N . ARG A 1 188 ? -17.037 4.788 -6.977 1.00 96.38 188 ARG A N 1
ATOM 1328 C CA . ARG A 1 188 ? -16.199 4.256 -5.893 1.00 96.38 188 ARG A CA 1
ATOM 1329 C C . ARG A 1 188 ? -16.581 4.862 -4.540 1.00 96.38 188 ARG A C 1
ATOM 1331 O O . ARG A 1 188 ? -17.201 5.922 -4.508 1.00 96.38 188 ARG A O 1
ATOM 1338 N N . ASP A 1 189 ? -16.200 4.185 -3.466 1.00 95.62 189 ASP A N 1
ATOM 1339 C CA . ASP A 1 189 ? -16.446 4.580 -2.076 1.00 95.62 189 ASP A CA 1
ATOM 1340 C C . ASP A 1 189 ? -15.177 5.102 -1.378 1.00 95.62 189 ASP A C 1
ATOM 1342 O O . ASP A 1 189 ? -15.269 5.902 -0.447 1.00 95.62 189 ASP A O 1
ATOM 1346 N N . VAL A 1 190 ? -13.997 4.650 -1.819 1.00 97.06 190 VAL A N 1
ATOM 1347 C CA . VAL A 1 190 ? -12.675 5.132 -1.382 1.00 97.06 190 VAL A CA 1
ATOM 1348 C C . VAL A 1 190 ? -11.829 5.420 -2.613 1.00 97.06 190 VAL A C 1
ATOM 1350 O O . VAL A 1 190 ? -11.842 4.633 -3.560 1.00 97.06 190 VAL A O 1
ATOM 1353 N N . THR A 1 191 ? -11.082 6.520 -2.598 1.00 98.19 191 THR A N 1
ATOM 1354 C CA . THR A 1 191 ? -10.168 6.893 -3.681 1.00 98.19 191 THR A CA 1
ATOM 1355 C C . THR A 1 191 ? -8.728 6.961 -3.188 1.00 98.19 191 THR A C 1
ATOM 1357 O O . THR A 1 191 ? -8.412 7.707 -2.262 1.00 98.19 191 THR A O 1
ATOM 1360 N N . VAL A 1 192 ? -7.855 6.195 -3.836 1.00 98.69 192 VAL A N 1
ATOM 1361 C CA . VAL A 1 192 ? -6.437 6.047 -3.509 1.00 98.69 192 VAL A CA 1
ATOM 1362 C C . VAL A 1 192 ? -5.591 6.468 -4.705 1.00 98.69 192 VAL A C 1
ATOM 1364 O O . VAL A 1 192 ? -5.865 6.072 -5.839 1.00 98.69 192 VAL A O 1
ATOM 1367 N N . VAL A 1 193 ? -4.535 7.233 -4.454 1.00 98.88 193 VAL A N 1
ATOM 1368 C CA . VAL A 1 193 ? -3.469 7.476 -5.431 1.00 98.88 193 VAL A CA 1
ATOM 1369 C C . VAL A 1 193 ? -2.200 6.790 -4.942 1.00 98.88 193 VAL A C 1
ATOM 1371 O O . VAL A 1 193 ? -1.680 7.139 -3.887 1.00 98.88 193 VAL A O 1
ATOM 1374 N N . LEU A 1 194 ? -1.712 5.815 -5.704 1.00 98.88 194 LEU A N 1
ATOM 1375 C CA . LEU A 1 194 ? -0.398 5.205 -5.520 1.00 98.88 194 LEU A CA 1
ATOM 1376 C C . LEU A 1 194 ? 0.623 6.033 -6.306 1.00 98.88 194 LEU A C 1
ATOM 1378 O O . LEU A 1 194 ? 0.459 6.229 -7.510 1.00 98.88 194 LEU A O 1
ATOM 1382 N N . ALA A 1 195 ? 1.656 6.532 -5.638 1.00 98.44 195 ALA A N 1
ATOM 1383 C CA . ALA A 1 195 ? 2.601 7.478 -6.213 1.00 98.44 195 ALA A CA 1
ATOM 1384 C C . ALA A 1 195 ? 4.048 6.997 -6.028 1.00 98.44 195 ALA A C 1
ATOM 1386 O O . ALA A 1 195 ? 4.633 7.169 -4.962 1.00 98.44 195 ALA A O 1
ATOM 1387 N N . ALA A 1 196 ? 4.641 6.427 -7.076 1.00 98.19 196 ALA A N 1
ATOM 1388 C CA . ALA A 1 196 ? 6.059 6.070 -7.109 1.00 98.19 196 ALA A CA 1
ATOM 1389 C C . ALA A 1 196 ? 6.894 7.288 -7.539 1.00 98.19 196 ALA A C 1
ATOM 1391 O O . ALA A 1 196 ? 7.378 7.348 -8.670 1.00 98.19 196 ALA A O 1
ATOM 1392 N N . THR A 1 197 ? 6.989 8.295 -6.669 1.00 96.50 197 THR A N 1
ATOM 1393 C CA . THR A 1 197 ? 7.546 9.630 -6.952 1.00 96.50 197 THR A CA 1
ATOM 1394 C C . THR A 1 197 ? 8.315 10.196 -5.755 1.00 96.50 197 THR A C 1
ATOM 1396 O O . THR A 1 197 ? 8.384 9.569 -4.706 1.00 96.50 197 THR A O 1
ATOM 1399 N N . THR A 1 198 ? 8.908 11.381 -5.875 1.00 94.75 198 THR A N 1
ATOM 1400 C CA . THR A 1 198 ? 9.584 12.031 -4.739 1.00 94.75 198 THR A CA 1
ATOM 1401 C C . THR A 1 198 ? 8.617 12.341 -3.588 1.00 94.75 198 THR A C 1
ATOM 1403 O O . THR A 1 198 ? 7.407 12.486 -3.788 1.00 94.75 198 THR A O 1
ATOM 1406 N N . TYR A 1 199 ? 9.137 12.508 -2.372 1.00 92.94 199 TYR A N 1
ATOM 1407 C CA . TYR A 1 199 ? 8.320 12.943 -1.234 1.00 92.94 199 TYR A CA 1
ATOM 1408 C C . TYR A 1 199 ? 7.689 14.324 -1.477 1.00 92.94 199 TYR A C 1
ATOM 1410 O O . TYR A 1 199 ? 6.522 14.549 -1.149 1.00 92.94 199 TYR A O 1
ATOM 1418 N N . ALA A 1 200 ? 8.429 15.236 -2.115 1.00 92.31 200 ALA A N 1
ATOM 1419 C CA . ALA A 1 200 ? 7.932 16.564 -2.468 1.00 92.31 200 ALA A CA 1
ATOM 1420 C C . ALA A 1 200 ? 6.728 16.494 -3.425 1.00 92.31 200 ALA A C 1
ATOM 1422 O O . ALA A 1 200 ? 5.719 17.165 -3.196 1.00 92.31 200 ALA A O 1
ATOM 1423 N N . ASP A 1 201 ? 6.789 15.635 -4.446 1.00 95.38 201 ASP A N 1
ATOM 1424 C CA . ASP A 1 201 ? 5.660 15.407 -5.351 1.00 95.38 201 ASP A CA 1
ATOM 1425 C C . ASP A 1 201 ? 4.490 14.712 -4.643 1.00 95.38 201 ASP A C 1
ATOM 1427 O O . ASP A 1 201 ? 3.335 15.032 -4.918 1.00 95.38 201 ASP A O 1
ATOM 1431 N N . GLY A 1 202 ? 4.760 13.799 -3.704 1.00 95.56 202 GLY A N 1
ATOM 1432 C CA . GLY A 1 202 ? 3.736 13.184 -2.853 1.00 95.56 202 GLY A CA 1
ATOM 1433 C C . GLY A 1 202 ? 2.962 14.217 -2.027 1.00 95.56 202 GLY A C 1
ATOM 1434 O O . GLY A 1 202 ? 1.729 14.207 -2.009 1.00 95.56 202 GLY A O 1
ATOM 1435 N N . MET A 1 203 ? 3.673 15.163 -1.410 1.00 94.88 203 MET A N 1
ATOM 1436 C CA . MET A 1 203 ? 3.081 16.293 -0.686 1.00 94.88 203 MET A CA 1
ATOM 1437 C C . MET A 1 203 ? 2.286 17.218 -1.615 1.00 94.88 203 MET A C 1
ATOM 1439 O O . MET A 1 203 ? 1.181 17.641 -1.268 1.00 94.88 203 MET A O 1
ATOM 1443 N N . LEU A 1 204 ? 2.805 17.500 -2.815 1.00 96.81 204 LEU A N 1
ATOM 1444 C CA . LEU A 1 204 ? 2.092 18.283 -3.824 1.00 96.81 204 LEU A CA 1
ATOM 1445 C C . LEU A 1 204 ? 0.795 17.586 -4.258 1.00 96.81 204 LEU A C 1
ATOM 1447 O O . LEU A 1 204 ? -0.255 18.220 -4.295 1.00 96.81 204 LEU A O 1
ATOM 1451 N N . LEU A 1 205 ? 0.836 16.280 -4.535 1.00 97.94 205 LEU A N 1
ATOM 1452 C CA . LEU A 1 205 ? -0.347 15.483 -4.865 1.00 97.94 205 LEU A CA 1
ATOM 1453 C C . LEU A 1 205 ? -1.373 15.523 -3.731 1.00 97.94 205 LEU A C 1
ATOM 1455 O O . LEU A 1 205 ? -2.546 15.779 -3.989 1.00 97.94 205 LEU A O 1
ATOM 1459 N N . ALA A 1 206 ? -0.951 15.328 -2.480 1.00 95.62 206 ALA A N 1
ATOM 1460 C CA . ALA A 1 206 ? -1.852 15.416 -1.337 1.00 95.62 206 ALA A CA 1
ATOM 1461 C C . ALA A 1 206 ? -2.500 16.811 -1.239 1.00 95.62 206 ALA A C 1
ATOM 1463 O O . ALA A 1 206 ? -3.712 16.924 -1.092 1.00 95.62 206 ALA A O 1
ATOM 1464 N N . ARG A 1 207 ? -1.744 17.897 -1.414 1.00 96.38 207 ARG A N 1
ATOM 1465 C CA . ARG A 1 207 ? -2.319 19.250 -1.391 1.00 96.38 207 ARG A CA 1
ATOM 1466 C C . ARG A 1 207 ? -3.323 19.486 -2.524 1.00 96.38 207 ARG A C 1
ATOM 1468 O O . ARG A 1 207 ? -4.425 19.978 -2.303 1.00 96.38 207 ARG A O 1
ATOM 1475 N N . GLU A 1 208 ? -2.944 19.127 -3.745 1.00 97.75 208 GLU A N 1
ATOM 1476 C CA . GLU A 1 208 ? -3.651 19.523 -4.968 1.00 97.75 208 GLU A CA 1
ATOM 1477 C C . GLU A 1 208 ? -4.786 18.567 -5.375 1.00 97.75 208 GLU A C 1
ATOM 1479 O O . GLU A 1 208 ? -5.559 18.881 -6.287 1.00 97.75 208 GLU A O 1
ATOM 1484 N N . LEU A 1 209 ? -4.885 17.401 -4.726 1.00 97.19 209 LEU A N 1
ATOM 1485 C CA . LEU A 1 209 ? -5.968 16.423 -4.894 1.00 97.19 209 LEU A CA 1
ATOM 1486 C C . LEU A 1 209 ? -6.999 16.467 -3.758 1.00 97.19 209 LEU A C 1
ATOM 1488 O O . LEU A 1 209 ? -7.833 15.564 -3.635 1.00 97.19 209 LEU A O 1
ATOM 1492 N N . LYS A 1 210 ? -6.974 17.523 -2.941 1.00 94.94 210 LYS A N 1
ATOM 1493 C CA . LYS A 1 210 ? -8.009 17.816 -1.949 1.00 94.94 210 LYS A CA 1
ATOM 1494 C C . LYS A 1 210 ? -9.408 17.746 -2.577 1.00 94.94 210 LYS A C 1
ATOM 1496 O O . LYS A 1 210 ? -9.675 18.370 -3.602 1.00 94.94 210 LYS A O 1
ATOM 1501 N N . GLY A 1 211 ? -10.292 16.959 -1.965 1.00 92.75 211 GLY A N 1
ATOM 1502 C CA . GLY A 1 211 ? -11.659 16.720 -2.444 1.00 92.75 211 GLY A CA 1
ATOM 1503 C C . GLY A 1 211 ? -11.793 15.731 -3.613 1.00 92.75 211 GLY A C 1
ATOM 1504 O O . GLY A 1 211 ? -12.916 15.397 -3.978 1.00 92.75 211 GLY A O 1
ATOM 1505 N N . LEU A 1 212 ? -10.687 15.240 -4.185 1.00 95.94 212 LEU A N 1
ATOM 1506 C CA . LEU A 1 212 ? -10.686 14.239 -5.265 1.00 95.94 212 LEU A CA 1
ATOM 1507 C C . LEU A 1 212 ? -10.202 12.860 -4.803 1.00 95.94 212 LEU A C 1
ATOM 1509 O O . LEU A 1 212 ? -10.569 11.851 -5.403 1.00 95.94 212 LEU A O 1
ATOM 1513 N N . THR A 1 213 ? -9.388 12.826 -3.750 1.00 97.00 213 THR A N 1
ATOM 1514 C CA . THR A 1 213 ? -8.718 11.625 -3.245 1.00 97.00 213 THR A CA 1
ATOM 1515 C C . THR A 1 213 ? -8.866 11.540 -1.726 1.00 97.00 213 THR A C 1
ATOM 1517 O O . THR A 1 213 ? -8.879 12.563 -1.048 1.00 97.00 213 THR A O 1
ATOM 1520 N N . ASP A 1 214 ? -8.960 10.326 -1.179 1.00 97.31 214 ASP A N 1
ATOM 1521 C CA . ASP A 1 214 ? -8.991 10.104 0.270 1.00 97.31 214 ASP A CA 1
ATOM 1522 C C . ASP A 1 214 ? -7.583 9.826 0.834 1.00 97.31 214 ASP A C 1
ATOM 1524 O O . ASP A 1 214 ? -7.233 10.313 1.912 1.00 97.31 214 ASP A O 1
ATOM 1528 N N . VAL A 1 215 ? -6.761 9.066 0.096 1.00 98.19 215 VAL A N 1
ATOM 1529 C CA . VAL A 1 215 ? -5.413 8.639 0.512 1.00 98.19 215 VAL A CA 1
ATOM 1530 C C . VAL A 1 215 ? -4.411 8.751 -0.642 1.00 98.19 215 VAL A C 1
ATOM 1532 O O . VAL A 1 215 ? -4.684 8.296 -1.753 1.00 98.19 215 VAL A O 1
ATOM 1535 N N . VAL A 1 216 ? -3.231 9.306 -0.373 1.00 98.44 216 VAL A N 1
ATOM 1536 C CA . VAL A 1 216 ? -2.049 9.213 -1.242 1.00 98.44 216 VAL A CA 1
ATOM 1537 C C . VAL A 1 216 ? -1.054 8.271 -0.572 1.00 98.44 216 VAL A C 1
ATOM 1539 O O . VAL A 1 216 ? -0.695 8.478 0.581 1.00 98.44 216 VAL A O 1
ATOM 1542 N N . ILE A 1 217 ? -0.610 7.235 -1.275 1.00 98.25 217 ILE A N 1
ATOM 1543 C CA . ILE A 1 217 ? 0.416 6.305 -0.798 1.00 98.25 217 ILE A CA 1
ATOM 1544 C C . ILE A 1 217 ? 1.659 6.535 -1.645 1.00 98.25 2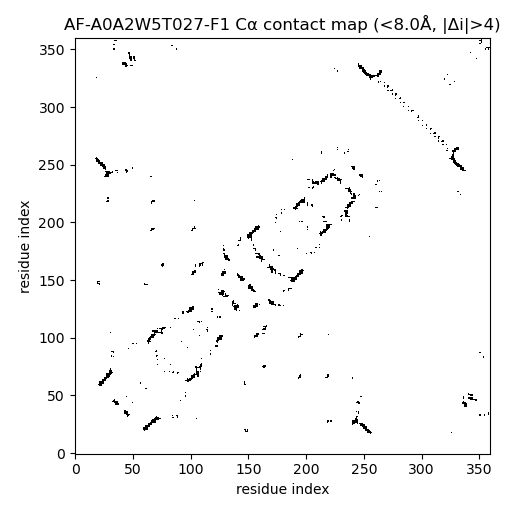17 ILE A C 1
ATOM 1546 O O . ILE A 1 217 ? 1.642 6.235 -2.838 1.00 98.25 217 ILE A O 1
ATOM 1550 N N . GLN A 1 218 ? 2.719 7.073 -1.046 1.00 97.00 218 GLN A N 1
ATOM 1551 C CA . GLN A 1 218 ? 3.939 7.422 -1.767 1.00 97.00 218 GLN A CA 1
ATOM 1552 C C . GLN A 1 218 ? 5.080 6.436 -1.481 1.00 97.00 218 GLN A C 1
ATOM 1554 O O . GLN A 1 218 ? 5.242 5.959 -0.357 1.00 97.00 218 GLN A O 1
ATOM 1559 N N . SER A 1 219 ? 5.851 6.138 -2.526 1.00 96.38 219 SER A N 1
ATOM 1560 C CA . SER A 1 219 ? 7.130 5.419 -2.518 1.00 96.38 219 SER A CA 1
ATOM 1561 C C . SER A 1 219 ? 8.140 6.178 -3.380 1.00 96.38 219 SER A C 1
ATOM 1563 O O . SER A 1 219 ? 7.746 7.018 -4.184 1.00 96.38 219 SER A O 1
ATOM 1565 N N . GLY A 1 220 ? 9.428 5.885 -3.241 1.00 90.69 220 GLY A N 1
ATOM 1566 C CA . GLY A 1 220 ? 10.535 6.425 -4.033 1.00 90.69 220 GLY A CA 1
ATOM 1567 C C . GLY A 1 220 ? 11.682 6.925 -3.161 1.00 90.69 220 GLY A C 1
ATOM 1568 O O . GLY A 1 220 ? 12.847 6.784 -3.527 1.00 90.69 220 GLY A O 1
ATOM 1569 N N . GLU A 1 221 ? 11.355 7.475 -1.989 1.00 85.19 221 GLU A N 1
ATOM 1570 C CA . GLU A 1 221 ? 12.320 8.150 -1.107 1.00 85.19 221 GLU A CA 1
ATOM 1571 C C . GLU A 1 221 ? 12.080 7.901 0.390 1.00 85.19 221 GLU A C 1
ATOM 1573 O O . GLU A 1 221 ? 12.846 8.392 1.226 1.00 85.19 221 GLU A O 1
ATOM 1578 N N . PHE A 1 222 ? 11.041 7.143 0.764 1.00 77.62 222 PHE A N 1
ATOM 1579 C CA . PHE A 1 222 ? 10.761 6.906 2.178 1.00 77.62 222 PHE A CA 1
ATOM 1580 C C . PHE A 1 222 ? 11.851 6.067 2.836 1.00 77.62 222 PHE A C 1
ATOM 1582 O O . PHE A 1 222 ? 12.344 5.077 2.295 1.00 77.62 222 PHE A O 1
ATOM 1589 N N . ARG A 1 223 ? 12.199 6.453 4.065 1.00 72.88 223 ARG A N 1
ATOM 1590 C CA . ARG A 1 223 ? 13.106 5.701 4.927 1.00 72.88 223 ARG A CA 1
ATOM 1591 C C . ARG A 1 223 ? 12.386 5.334 6.211 1.00 72.88 223 ARG A C 1
ATOM 1593 O O . ARG A 1 223 ? 11.930 6.200 6.948 1.00 72.88 223 ARG A O 1
ATOM 1600 N N . GLY A 1 224 ? 12.339 4.036 6.484 1.00 79.81 224 GLY A N 1
ATOM 1601 C CA . GLY A 1 224 ? 11.718 3.486 7.683 1.00 79.81 224 GLY A CA 1
ATOM 1602 C C . GLY A 1 224 ? 10.199 3.647 7.706 1.00 79.81 224 GLY A C 1
ATOM 1603 O O . GLY A 1 224 ? 9.545 3.747 6.671 1.00 79.81 224 GLY A O 1
ATOM 1604 N N . THR A 1 225 ? 9.652 3.621 8.915 1.00 86.38 225 THR A N 1
ATOM 1605 C CA . THR A 1 225 ? 8.222 3.717 9.205 1.00 86.38 225 THR A CA 1
ATOM 1606 C C . THR A 1 225 ? 7.887 5.137 9.646 1.00 86.38 225 THR A C 1
ATOM 1608 O O . THR A 1 225 ? 8.346 5.577 10.700 1.00 86.38 225 THR A O 1
ATOM 1611 N N . VAL A 1 226 ? 7.094 5.855 8.856 1.00 87.31 226 VAL A N 1
ATOM 1612 C CA . VAL A 1 226 ? 6.653 7.223 9.171 1.00 87.31 226 VAL A CA 1
ATOM 1613 C C . VAL A 1 226 ? 5.181 7.236 9.588 1.00 87.31 226 VAL A C 1
ATOM 1615 O O . VAL A 1 226 ? 4.411 6.423 9.070 1.00 87.31 226 VAL A O 1
ATOM 1618 N N . PRO A 1 227 ? 4.761 8.109 10.520 1.00 88.12 227 PRO A N 1
ATOM 1619 C CA . PRO A 1 227 ? 3.343 8.258 10.834 1.00 88.12 227 PRO A CA 1
ATOM 1620 C C . PRO A 1 227 ? 2.573 8.818 9.624 1.00 88.12 227 PRO A C 1
ATOM 1622 O O . PRO A 1 227 ? 3.184 9.470 8.770 1.00 88.12 227 PRO A O 1
ATOM 1625 N N . PRO A 1 228 ? 1.246 8.602 9.548 1.00 93.31 228 PRO A N 1
ATOM 1626 C CA . PRO A 1 228 ? 0.400 9.284 8.577 1.00 93.31 228 PRO A CA 1
ATOM 1627 C C . PRO A 1 228 ? 0.567 10.800 8.650 1.00 93.31 228 PRO A C 1
ATOM 1629 O O . PRO A 1 228 ? 0.760 11.378 9.721 1.00 93.31 228 PRO A O 1
ATOM 1632 N N . GLN A 1 229 ? 0.485 11.450 7.496 1.00 92.19 229 GLN A N 1
ATOM 1633 C CA . GLN A 1 229 ? 0.629 12.893 7.382 1.00 92.19 229 GLN A CA 1
ATOM 1634 C C . GLN A 1 229 ? -0.585 13.503 6.701 1.00 92.19 229 GLN A C 1
ATOM 1636 O O . GLN A 1 229 ? -1.259 12.879 5.880 1.00 92.19 229 GLN A O 1
ATOM 1641 N N . ARG A 1 230 ? -0.832 14.774 7.005 1.00 91.75 230 ARG A N 1
ATOM 1642 C CA . ARG A 1 230 ? -1.810 15.580 6.289 1.00 91.75 230 ARG A CA 1
ATOM 1643 C C . ARG A 1 230 ? -1.235 16.965 6.061 1.00 91.75 230 ARG A C 1
ATOM 1645 O O . ARG A 1 230 ? -0.770 17.591 7.007 1.00 91.75 230 ARG A O 1
ATOM 1652 N N . VAL A 1 231 ? -1.264 17.411 4.806 1.00 89.94 231 VAL A N 1
ATOM 1653 C CA . VAL A 1 231 ? -0.699 18.711 4.418 1.00 89.94 231 VAL A CA 1
ATOM 1654 C C . VAL A 1 231 ? -1.484 19.848 5.064 1.00 89.94 231 VAL A C 1
ATOM 1656 O O . VAL A 1 231 ? -0.898 20.683 5.734 1.00 89.94 231 VAL A O 1
ATOM 1659 N N . ASP A 1 232 ? -2.810 19.819 4.917 1.00 88.00 232 ASP A N 1
ATOM 1660 C CA . ASP A 1 232 ? -3.742 20.809 5.455 1.00 88.00 232 ASP A CA 1
ATOM 1661 C C . ASP A 1 232 ? -5.064 20.128 5.838 1.00 88.00 232 ASP A C 1
ATOM 1663 O O . ASP A 1 232 ? -5.347 19.001 5.416 1.00 88.00 232 ASP A O 1
ATOM 1667 N N . ALA A 1 233 ? -5.924 20.825 6.587 1.00 84.88 233 ALA A N 1
ATOM 1668 C CA . ALA A 1 233 ? -7.276 20.346 6.869 1.00 84.88 233 ALA A CA 1
ATOM 1669 C C . ALA A 1 233 ? -8.009 19.993 5.559 1.00 84.88 233 ALA A C 1
ATOM 1671 O O . ALA A 1 233 ? -8.055 20.795 4.620 1.00 84.88 233 ALA A O 1
ATOM 1672 N N . GLY A 1 234 ? -8.552 18.780 5.486 1.00 85.56 234 GLY A N 1
ATOM 1673 C CA . GLY A 1 234 ? -9.256 18.241 4.324 1.00 85.56 234 GLY A CA 1
ATOM 1674 C C . GLY A 1 234 ? -8.434 17.754 3.144 1.00 85.56 234 GLY A C 1
ATOM 1675 O O . GLY A 1 234 ? -9.007 17.183 2.217 1.00 85.56 234 GLY A O 1
ATOM 1676 N N . SER A 1 235 ? -7.111 17.900 3.170 1.00 93.31 235 SER A N 1
ATOM 1677 C CA . SER A 1 235 ? -6.252 17.195 2.213 1.00 93.31 235 SER A CA 1
ATOM 1678 C C . SER A 1 235 ? -6.322 15.676 2.454 1.00 93.31 235 SER A C 1
ATOM 1680 O O . SER A 1 235 ? -6.569 15.265 3.591 1.00 93.31 235 SER A O 1
ATOM 1682 N N . PRO A 1 236 ? -6.101 14.829 1.433 1.00 95.94 236 PRO A N 1
ATOM 1683 C CA . PRO A 1 236 ? -5.976 13.385 1.592 1.00 95.94 236 PRO A CA 1
ATOM 1684 C C . PRO A 1 236 ? -4.876 13.047 2.603 1.00 95.94 236 PRO A C 1
ATOM 1686 O O . PRO A 1 236 ? -3.938 13.824 2.807 1.00 95.94 236 PRO A O 1
ATOM 1689 N N . ILE A 1 237 ? -4.969 11.868 3.210 1.00 96.44 237 ILE A N 1
ATOM 1690 C CA . ILE A 1 237 ? -3.910 11.379 4.096 1.00 96.44 237 ILE A CA 1
ATOM 1691 C C . ILE A 1 237 ? -2.757 10.871 3.240 1.00 96.44 237 ILE A C 1
ATOM 1693 O O . ILE A 1 237 ? -2.963 10.036 2.359 1.00 96.44 237 ILE A O 1
ATOM 1697 N N . LEU A 1 238 ? -1.554 11.372 3.505 1.00 96.31 238 LEU A N 1
ATOM 1698 C CA . LEU A 1 238 ? -0.322 10.885 2.906 1.00 96.31 238 LEU A CA 1
ATOM 1699 C C . LEU A 1 238 ? 0.247 9.764 3.780 1.00 96.31 238 LEU A C 1
ATOM 1701 O O . LEU A 1 238 ? 0.557 9.968 4.955 1.00 96.31 238 LEU A O 1
ATOM 1705 N N . LEU A 1 239 ? 0.378 8.581 3.192 1.00 96.38 239 LEU A N 1
ATOM 1706 C CA . LEU A 1 239 ? 1.006 7.411 3.790 1.00 96.38 239 LEU A CA 1
ATOM 1707 C C . LEU A 1 239 ? 2.307 7.102 3.054 1.00 96.38 239 LEU A C 1
ATOM 1709 O O . LEU A 1 239 ? 2.371 7.192 1.826 1.00 96.38 239 LEU A O 1
ATOM 1713 N N . GLY A 1 240 ? 3.325 6.685 3.801 1.00 93.75 240 GLY A N 1
ATOM 1714 C CA . GLY A 1 240 ? 4.518 6.094 3.208 1.00 93.75 240 GLY A CA 1
ATOM 1715 C C . GLY A 1 240 ? 4.368 4.604 2.951 1.00 93.75 240 GLY A C 1
ATOM 1716 O O . GLY A 1 240 ? 3.581 3.927 3.609 1.00 93.75 240 GLY A O 1
ATOM 1717 N N . SER A 1 241 ? 5.149 4.086 2.007 1.00 91.38 241 SER A N 1
ATOM 1718 C CA . SER A 1 241 ? 5.197 2.658 1.669 1.00 91.38 241 SER A CA 1
ATOM 1719 C C . SER A 1 241 ? 6.177 1.837 2.510 1.00 91.38 241 SER A C 1
ATOM 1721 O O . SER A 1 241 ? 6.187 0.609 2.430 1.00 91.38 241 SER A O 1
ATOM 1723 N N . GLY A 1 242 ? 7.019 2.505 3.303 1.00 89.88 242 GLY A N 1
ATOM 1724 C CA . GLY A 1 242 ? 8.175 1.889 3.945 1.00 89.88 242 GLY A CA 1
ATOM 1725 C C . GLY A 1 242 ? 9.307 1.688 2.938 1.00 89.88 242 GLY A C 1
ATOM 1726 O O . GLY A 1 242 ? 9.320 2.310 1.881 1.00 89.88 242 GLY A O 1
ATOM 1727 N N . GLN A 1 243 ? 10.268 0.826 3.267 1.00 92.25 243 GLN A N 1
ATOM 1728 C CA . GLN A 1 243 ? 11.380 0.490 2.374 1.00 92.25 243 GLN A CA 1
ATOM 1729 C C . GLN A 1 243 ? 11.802 -0.963 2.559 1.00 92.25 243 GLN A C 1
ATOM 1731 O O . GLN A 1 243 ? 11.682 -1.514 3.661 1.00 92.25 243 GLN A O 1
ATOM 1736 N N . ARG A 1 244 ? 12.355 -1.567 1.499 1.00 94.25 244 ARG A N 1
ATOM 1737 C CA . ARG A 1 244 ? 13.022 -2.885 1.532 1.00 94.25 244 ARG A CA 1
ATOM 1738 C C . ARG A 1 244 ? 12.113 -4.009 2.054 1.00 94.25 244 ARG A C 1
ATOM 1740 O O . ARG A 1 244 ? 12.576 -5.019 2.575 1.00 94.25 244 ARG A O 1
ATOM 1747 N N . GLY A 1 245 ? 10.804 -3.742 1.990 1.00 94.56 245 GLY A N 1
ATOM 1748 C CA . GLY A 1 245 ? 9.723 -4.338 2.767 1.00 94.56 245 GLY A CA 1
ATOM 1749 C C . GLY A 1 245 ? 10.140 -4.917 4.119 1.00 94.56 245 GLY A C 1
ATOM 1750 O O . GLY A 1 245 ? 9.904 -6.096 4.389 1.00 94.56 245 GLY A O 1
ATOM 1751 N N . GLN A 1 246 ? 10.753 -4.060 4.940 1.00 95.44 246 GLN A N 1
ATOM 1752 C CA . GLN A 1 246 ? 11.032 -4.276 6.365 1.00 95.44 246 GLN A CA 1
ATOM 1753 C C . GLN A 1 246 ? 9.772 -4.165 7.239 1.00 95.44 246 GLN A C 1
ATOM 1755 O O . GLN A 1 246 ? 9.749 -4.658 8.365 1.00 95.44 246 GLN A O 1
ATOM 1760 N N . ALA A 1 247 ? 8.726 -3.527 6.717 1.00 94.81 247 ALA A N 1
ATOM 1761 C CA . ALA A 1 247 ? 7.417 -3.400 7.336 1.00 94.81 247 ALA A CA 1
ATOM 1762 C C . ALA A 1 247 ? 6.325 -3.407 6.256 1.00 94.81 247 ALA A C 1
ATOM 1764 O O . ALA A 1 247 ? 6.614 -3.153 5.084 1.00 94.81 247 ALA A O 1
ATOM 1765 N N . MET A 1 248 ? 5.084 -3.675 6.660 1.00 97.44 248 MET A N 1
ATOM 1766 C CA . MET A 1 248 ? 3.884 -3.465 5.842 1.00 97.44 248 MET A CA 1
ATOM 1767 C C . MET A 1 248 ? 2.985 -2.440 6.531 1.00 97.44 248 MET A C 1
ATOM 1769 O O . MET A 1 248 ? 2.787 -2.517 7.743 1.00 97.44 248 MET A O 1
ATOM 1773 N N . GLY A 1 249 ? 2.436 -1.486 5.786 1.00 97.19 249 GLY A N 1
ATOM 1774 C CA . GLY A 1 249 ? 1.419 -0.585 6.324 1.00 97.19 249 GLY A CA 1
ATOM 1775 C C . GLY A 1 249 ? 0.070 -1.298 6.382 1.00 97.19 249 GLY A C 1
ATOM 1776 O O . GLY A 1 249 ? -0.359 -1.846 5.371 1.00 97.19 249 GLY A O 1
ATOM 1777 N N . LYS A 1 250 ? -0.611 -1.295 7.529 1.00 97.69 250 LYS A N 1
ATOM 1778 C CA . LYS A 1 250 ? -2.006 -1.741 7.660 1.00 97.69 250 LYS A CA 1
ATOM 1779 C C . LYS A 1 250 ? -2.885 -0.510 7.819 1.00 97.69 250 LYS A C 1
ATOM 1781 O O . LYS A 1 250 ? -2.720 0.210 8.796 1.00 97.69 250 LYS A O 1
ATOM 1786 N N . ALA A 1 251 ? -3.807 -0.274 6.890 1.00 97.44 251 ALA A N 1
ATOM 1787 C CA . ALA A 1 251 ? -4.772 0.820 6.977 1.00 97.44 251 ALA A CA 1
ATOM 1788 C C . ALA A 1 251 ? -6.203 0.274 7.014 1.00 97.44 251 ALA A C 1
ATOM 1790 O O . ALA A 1 251 ? -6.714 -0.205 6.004 1.00 97.44 251 ALA A O 1
ATOM 1791 N N . GLU A 1 252 ? -6.866 0.348 8.163 1.00 96.19 252 GLU A N 1
ATOM 1792 C CA . GLU A 1 252 ? -8.259 -0.075 8.308 1.00 96.19 252 GLU A CA 1
ATOM 1793 C C . GLU A 1 252 ? -9.194 1.099 8.032 1.00 96.19 252 GLU A C 1
ATOM 1795 O O . GLU A 1 252 ? -9.294 2.030 8.832 1.00 96.19 252 GLU A O 1
ATOM 1800 N N . ILE A 1 253 ? -9.896 1.054 6.901 1.00 95.50 253 ILE A N 1
ATOM 1801 C CA . ILE A 1 253 ? -10.826 2.101 6.484 1.00 95.50 253 ILE A CA 1
ATOM 1802 C C . ILE A 1 253 ? -12.252 1.666 6.787 1.00 95.50 253 ILE A C 1
ATOM 1804 O O . ILE A 1 253 ? -12.724 0.648 6.280 1.00 95.50 253 ILE A O 1
ATOM 1808 N N . THR A 1 254 ? -12.963 2.474 7.571 1.00 93.44 254 THR A N 1
ATOM 1809 C CA . THR A 1 254 ? -14.392 2.286 7.836 1.00 93.44 254 THR A CA 1
ATOM 1810 C C . THR A 1 254 ? -15.194 3.349 7.100 1.00 93.44 254 THR A C 1
ATOM 1812 O O . THR A 1 254 ? -15.045 4.547 7.340 1.00 93.44 254 THR A O 1
ATOM 1815 N N . LEU A 1 255 ? -16.075 2.901 6.210 1.00 90.00 255 LEU A N 1
ATOM 1816 C CA . LEU A 1 255 ? -17.086 3.721 5.566 1.00 90.00 255 LEU A CA 1
ATOM 1817 C C . LEU A 1 255 ? -18.241 3.892 6.546 1.00 90.00 255 LEU A C 1
ATOM 1819 O O . LEU A 1 255 ? -19.147 3.062 6.609 1.00 90.00 255 LEU A O 1
ATOM 1823 N N . GLY A 1 256 ? -18.183 4.929 7.375 1.00 83.00 256 GLY A N 1
ATOM 1824 C CA . GLY A 1 256 ? -19.346 5.340 8.152 1.00 83.00 256 GLY A CA 1
ATOM 1825 C C . GLY A 1 256 ? -20.514 5.773 7.252 1.00 83.00 256 GLY A C 1
ATOM 1826 O O . GLY A 1 256 ? -20.463 5.684 6.027 1.00 83.00 256 GLY A O 1
ATOM 1827 N N . ASN A 1 257 ? -21.581 6.286 7.859 1.00 80.44 257 ASN A N 1
ATOM 1828 C CA . ASN A 1 257 ? -22.757 6.766 7.123 1.00 80.44 257 ASN A CA 1
ATOM 1829 C C . ASN A 1 257 ? -22.580 8.192 6.560 1.00 80.44 257 ASN A C 1
ATOM 1831 O O . ASN A 1 257 ? -23.427 8.676 5.809 1.00 80.44 257 ASN A O 1
ATOM 1835 N N . GLY A 1 258 ? -21.501 8.886 6.936 1.00 65.00 258 GLY A N 1
ATOM 1836 C CA . GLY A 1 258 ? -21.165 10.224 6.459 1.00 65.00 258 GLY A CA 1
ATOM 1837 C C . GLY A 1 258 ? -20.450 10.223 5.104 1.00 65.00 258 GLY A C 1
ATOM 1838 O O . GLY A 1 258 ? -19.745 9.284 4.750 1.00 65.00 258 GLY A O 1
ATOM 1839 N N . LYS A 1 259 ? -20.5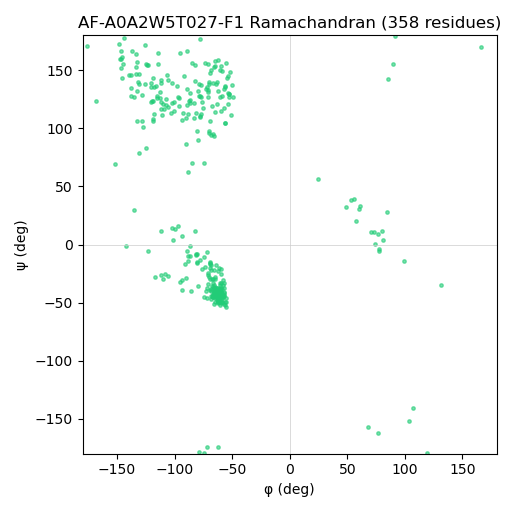79 11.326 4.357 1.00 68.75 259 LYS A N 1
ATOM 1840 C CA . LYS A 1 259 ? -19.840 11.588 3.101 1.00 68.75 259 LYS A CA 1
ATOM 1841 C C . LYS A 1 259 ? -18.599 12.472 3.304 1.00 68.75 259 LYS A C 1
ATOM 1843 O O . LYS A 1 259 ? -18.110 13.072 2.355 1.00 68.75 259 LYS A O 1
ATOM 1848 N N . GLY A 1 260 ? -18.155 12.608 4.553 1.00 77.69 260 GLY A N 1
ATOM 1849 C CA . GLY A 1 260 ? -17.052 13.482 4.939 1.00 77.69 260 GLY A CA 1
ATOM 1850 C C . GLY A 1 260 ? -15.669 12.903 4.639 1.00 77.69 260 GLY A C 1
ATOM 1851 O O . GLY A 1 260 ? -15.520 11.796 4.114 1.00 77.69 260 GLY A O 1
ATOM 1852 N N . GLU A 1 261 ? -14.662 13.681 5.010 1.00 87.00 261 GLU A N 1
ATOM 1853 C CA . GLU A 1 261 ? -13.246 13.323 4.941 1.00 87.00 261 GLU A CA 1
ATOM 1854 C C . GLU A 1 261 ? -12.941 12.073 5.781 1.00 87.00 261 GLU A C 1
ATOM 1856 O O . GLU A 1 261 ? -13.621 11.801 6.774 1.00 87.00 261 GLU A O 1
ATOM 1861 N N . LEU A 1 262 ? -11.897 11.324 5.408 1.00 91.12 262 LEU A N 1
ATOM 1862 C CA . LEU A 1 262 ? -11.360 10.282 6.282 1.00 91.12 262 LEU A CA 1
ATOM 1863 C C . LEU A 1 262 ? -10.719 10.915 7.513 1.00 91.12 262 LEU A C 1
ATOM 1865 O O . LEU A 1 262 ? -9.740 11.655 7.397 1.00 91.12 262 LEU A O 1
ATOM 1869 N N . ILE A 1 263 ? -11.244 10.577 8.684 1.00 90.81 263 ILE A N 1
ATOM 1870 C CA . ILE A 1 263 ? -10.675 10.955 9.975 1.00 90.81 263 ILE A CA 1
ATOM 1871 C C . ILE A 1 263 ? -9.568 9.964 10.320 1.00 90.81 263 ILE A C 1
ATOM 1873 O O . ILE A 1 263 ? -9.798 8.756 10.385 1.00 90.81 263 ILE A O 1
ATOM 1877 N N . ASP A 1 264 ? -8.366 10.492 10.520 1.00 91.12 264 ASP A N 1
ATOM 1878 C CA . ASP A 1 264 ? -7.200 9.715 10.921 1.00 91.12 264 ASP A CA 1
ATOM 1879 C C . ASP A 1 264 ? -7.290 9.400 12.415 1.00 91.12 264 ASP A C 1
ATOM 1881 O O . ASP A 1 264 ? -7.208 10.299 13.248 1.00 91.12 264 ASP A O 1
ATOM 1885 N N . LEU A 1 265 ? -7.480 8.129 12.763 1.00 89.19 265 LEU A N 1
ATOM 1886 C CA . LEU A 1 265 ? -7.609 7.709 14.155 1.00 89.19 265 LEU A CA 1
ATOM 1887 C C . LEU A 1 265 ? -6.267 7.620 14.882 1.00 89.19 265 LEU A C 1
ATOM 1889 O O . LEU A 1 265 ? -6.272 7.560 16.117 1.00 89.19 265 LEU A O 1
ATOM 1893 N N . THR A 1 266 ? -5.139 7.659 14.167 1.00 85.12 266 THR A N 1
ATOM 1894 C CA . THR A 1 266 ? -3.806 7.610 14.783 1.00 85.12 266 THR A CA 1
ATOM 1895 C C . THR A 1 266 ? -3.537 8.841 15.650 1.00 85.12 266 THR A C 1
ATOM 1897 O O . THR A 1 266 ? -2.882 8.735 16.685 1.00 85.12 266 THR A O 1
ATOM 1900 N N . ILE A 1 267 ? -4.162 9.982 15.335 1.00 83.25 267 ILE A N 1
ATOM 1901 C CA . ILE A 1 267 ? -4.072 11.209 16.144 1.00 83.25 267 ILE A CA 1
ATOM 1902 C C . ILE A 1 267 ? -4.793 11.094 17.496 1.00 83.25 267 ILE A C 1
ATOM 1904 O O . ILE A 1 267 ? -4.557 11.902 18.386 1.00 83.25 267 ILE A O 1
ATOM 1908 N N . THR A 1 268 ? -5.671 10.097 17.645 1.00 81.19 268 THR A N 1
ATOM 1909 C CA . THR A 1 268 ? -6.388 9.777 18.895 1.00 81.19 268 THR A CA 1
ATOM 1910 C C . THR A 1 268 ? -5.939 8.447 19.501 1.00 81.19 268 THR A C 1
ATOM 1912 O O . THR A 1 268 ? -6.604 7.911 20.389 1.00 81.19 268 THR A O 1
ATOM 1915 N N . ALA A 1 269 ? -4.836 7.868 19.008 1.00 80.69 269 ALA A N 1
ATOM 1916 C CA . ALA A 1 269 ? -4.375 6.546 19.431 1.00 80.69 269 ALA A CA 1
ATOM 1917 C C . ALA A 1 269 ? -4.150 6.484 20.948 1.00 80.69 269 ALA A C 1
ATOM 1919 O O . ALA A 1 269 ? -4.602 5.545 21.599 1.00 80.69 269 ALA A O 1
ATOM 1920 N N . ARG A 1 270 ? -3.559 7.537 21.527 1.00 78.69 270 ARG A N 1
ATOM 1921 C CA . ARG A 1 270 ? -3.308 7.629 22.969 1.00 78.69 270 ARG A CA 1
ATOM 1922 C C . ARG A 1 270 ? -4.601 7.588 23.783 1.00 78.69 270 ARG A C 1
ATOM 1924 O O . ARG A 1 270 ? -4.695 6.832 24.748 1.00 78.69 270 ARG A O 1
ATOM 1931 N N . GLU A 1 271 ? -5.595 8.398 23.426 1.00 84.12 271 GLU A N 1
ATOM 1932 C CA . GLU A 1 271 ? -6.890 8.421 24.109 1.00 84.12 271 GLU A CA 1
ATOM 1933 C C . GLU A 1 271 ? -7.608 7.073 23.974 1.00 84.12 271 GLU A C 1
ATOM 1935 O O . GLU A 1 271 ? -8.225 6.611 24.934 1.00 84.12 271 GLU A O 1
ATOM 1940 N N . ARG A 1 272 ? -7.497 6.415 22.813 1.00 82.69 272 ARG A N 1
ATOM 1941 C CA . ARG A 1 272 ? -8.087 5.093 22.557 1.00 82.69 272 ARG A CA 1
ATOM 1942 C C . ARG A 1 272 ? -7.432 3.991 23.387 1.00 82.69 272 ARG A C 1
ATOM 1944 O O . ARG A 1 272 ? -8.150 3.187 23.977 1.00 82.69 272 ARG A O 1
ATOM 1951 N N . GLU A 1 273 ? -6.106 3.970 23.483 1.00 83.69 273 GLU A N 1
ATOM 1952 C CA . GLU A 1 273 ? -5.373 3.024 24.335 1.00 83.69 273 GLU A CA 1
ATOM 1953 C C . GLU A 1 273 ? -5.726 3.211 25.813 1.00 83.69 273 GLU A C 1
ATOM 1955 O O . GLU A 1 273 ? -6.022 2.242 26.516 1.00 83.69 273 GLU A O 1
ATOM 1960 N N . GLN A 1 274 ? -5.770 4.463 26.282 1.00 85.12 274 GLN A N 1
ATOM 1961 C CA . GLN A 1 274 ? -6.197 4.769 27.646 1.00 85.12 274 GLN A CA 1
ATOM 1962 C C . GLN A 1 274 ? -7.637 4.323 27.899 1.00 85.12 274 GLN A C 1
ATOM 1964 O O . GLN A 1 274 ? -7.922 3.763 28.957 1.00 85.12 274 GLN A O 1
ATOM 1969 N N . LEU A 1 275 ? -8.540 4.544 26.940 1.00 88.56 275 LEU A N 1
ATOM 1970 C CA . LEU A 1 275 ? -9.927 4.115 27.064 1.00 88.56 275 LEU A CA 1
ATOM 1971 C C . LEU A 1 275 ? -10.025 2.590 27.150 1.00 88.56 275 LEU A C 1
ATOM 1973 O O . LEU A 1 275 ? -10.713 2.092 28.033 1.00 88.56 275 LEU A O 1
ATOM 1977 N N . ALA A 1 276 ? -9.299 1.852 26.306 1.00 86.69 276 ALA A N 1
ATOM 1978 C CA . ALA A 1 276 ? -9.281 0.389 26.337 1.00 86.69 276 ALA A CA 1
ATOM 1979 C C . ALA A 1 276 ? -8.753 -0.159 27.674 1.00 86.69 276 ALA A C 1
ATOM 1981 O O . ALA A 1 276 ? -9.317 -1.101 28.234 1.00 86.69 276 ALA A O 1
ATOM 1982 N N . PHE A 1 277 ? -7.703 0.460 28.222 1.00 88.69 277 PHE A N 1
ATOM 1983 C CA . PHE A 1 277 ? -7.177 0.110 29.539 1.00 88.69 277 PHE A CA 1
ATOM 1984 C C . PHE A 1 277 ? -8.213 0.349 30.649 1.00 88.69 277 PHE A C 1
ATOM 1986 O O . PHE A 1 277 ? -8.485 -0.550 31.449 1.00 88.69 277 PHE A O 1
ATOM 1993 N N . VAL A 1 278 ? -8.837 1.532 30.670 1.00 90.75 278 VAL A N 1
ATOM 1994 C CA . VAL A 1 278 ? -9.879 1.880 31.650 1.00 90.75 278 VAL A CA 1
ATOM 1995 C C . VAL A 1 278 ? -11.101 0.966 31.505 1.00 90.75 278 VAL A C 1
ATOM 1997 O O . VAL A 1 278 ? -11.625 0.502 32.514 1.00 90.75 278 VAL A O 1
ATOM 2000 N N . ASP A 1 279 ? -11.523 0.632 30.283 1.00 88.62 279 ASP A N 1
ATOM 2001 C CA . ASP A 1 279 ? -12.617 -0.310 30.014 1.00 88.62 279 ASP A CA 1
ATOM 2002 C C . ASP A 1 279 ? -12.325 -1.698 30.613 1.00 88.62 279 ASP A C 1
ATOM 2004 O O . ASP A 1 279 ? -13.193 -2.300 31.252 1.00 88.62 279 ASP A O 1
ATOM 2008 N N . GLY A 1 280 ? -11.086 -2.185 30.485 1.00 89.25 280 GLY A N 1
ATOM 2009 C CA . GLY A 1 280 ? -10.642 -3.431 31.115 1.00 89.25 280 GLY A CA 1
ATOM 2010 C C . GLY A 1 280 ? -10.679 -3.380 32.647 1.00 89.25 280 GLY A C 1
ATOM 2011 O O . GLY A 1 280 ? -11.106 -4.344 33.295 1.00 89.25 280 GLY A O 1
ATOM 2012 N N . GLN A 1 281 ? -10.285 -2.249 33.240 1.00 92.69 281 GLN A N 1
ATOM 2013 C CA . GLN A 1 281 ? -10.360 -2.036 34.689 1.00 92.69 281 GLN A CA 1
ATOM 2014 C C . GLN A 1 281 ? -11.807 -1.989 35.187 1.00 92.69 281 GLN A C 1
ATOM 2016 O O . GLN A 1 281 ? -12.127 -2.659 36.169 1.00 92.69 281 GLN A O 1
ATOM 2021 N N . VAL A 1 282 ? -12.682 -1.255 34.490 1.00 92.69 282 VAL A N 1
ATOM 2022 C CA . VAL A 1 282 ? -14.123 -1.180 34.779 1.00 92.69 282 VAL A CA 1
ATOM 2023 C C . VAL A 1 282 ? -14.728 -2.577 34.771 1.00 92.69 282 VAL A C 1
ATOM 2025 O O . VAL A 1 282 ? -15.313 -2.981 35.772 1.00 92.69 282 VAL A O 1
ATOM 2028 N N . LYS A 1 283 ? -14.510 -3.350 33.699 1.00 92.12 283 LYS A N 1
ATOM 2029 C CA . LYS A 1 283 ? -15.014 -4.725 33.589 1.00 92.12 283 LYS A CA 1
ATOM 2030 C C . LYS A 1 283 ? -14.544 -5.595 34.757 1.00 92.12 283 LYS A C 1
ATOM 2032 O O . LYS A 1 283 ? -15.349 -6.245 35.419 1.00 92.12 283 LYS A O 1
ATOM 2037 N N . THR A 1 284 ? -13.242 -5.576 35.044 1.00 93.00 284 THR A N 1
ATOM 2038 C CA . THR A 1 284 ? -12.656 -6.364 36.139 1.00 93.00 284 THR A CA 1
ATOM 2039 C C . THR A 1 284 ? -13.268 -5.993 37.492 1.00 93.00 284 THR A C 1
ATOM 2041 O O . THR A 1 284 ? -13.538 -6.867 38.320 1.00 93.00 284 THR A O 1
ATOM 2044 N N . LEU A 1 285 ? -13.486 -4.699 37.735 1.00 92.19 285 LEU A N 1
ATOM 2045 C CA . LEU A 1 285 ? -14.035 -4.204 38.991 1.00 92.19 285 LEU A CA 1
ATOM 2046 C C . LEU A 1 285 ? -15.529 -4.526 39.130 1.00 92.19 285 LEU A C 1
ATOM 2048 O O . LEU A 1 285 ? -15.945 -4.963 40.201 1.00 92.19 285 LEU A O 1
ATOM 2052 N N . GLU A 1 286 ? -16.312 -4.406 38.055 1.00 91.25 286 GLU A N 1
ATOM 2053 C CA . GLU A 1 286 ? -17.728 -4.801 38.021 1.00 91.25 286 GLU A CA 1
ATOM 2054 C C . GLU A 1 286 ? -17.901 -6.294 38.340 1.00 91.25 286 GLU A C 1
ATOM 2056 O O . GLU A 1 286 ? -18.731 -6.665 39.174 1.00 91.25 286 GLU A O 1
ATOM 2061 N N . GLU A 1 287 ? -17.057 -7.161 37.775 1.00 92.00 287 GLU A N 1
ATOM 2062 C CA . GLU A 1 287 ? -17.071 -8.592 38.093 1.00 92.00 287 GLU A CA 1
ATOM 2063 C C . GLU A 1 287 ? -16.684 -8.881 39.555 1.00 92.00 287 GLU A C 1
ATOM 2065 O O . GLU A 1 287 ? -17.248 -9.774 40.195 1.00 92.00 287 GLU A O 1
ATOM 2070 N N . ARG A 1 288 ? -15.714 -8.145 40.116 1.00 89.94 288 ARG A N 1
ATOM 2071 C CA 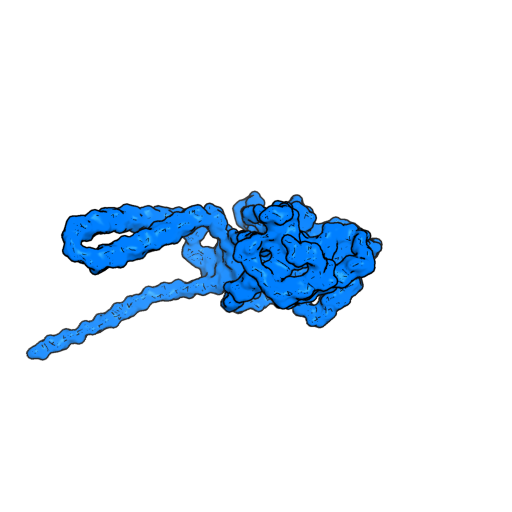. ARG A 1 288 ? -15.333 -8.266 41.536 1.00 89.94 288 ARG A CA 1
ATOM 2072 C C . ARG A 1 288 ? -16.456 -7.801 42.459 1.00 89.94 288 ARG A C 1
ATOM 2074 O O . ARG A 1 288 ? -16.748 -8.485 43.436 1.00 89.94 288 ARG A O 1
ATOM 2081 N N . MET A 1 289 ? -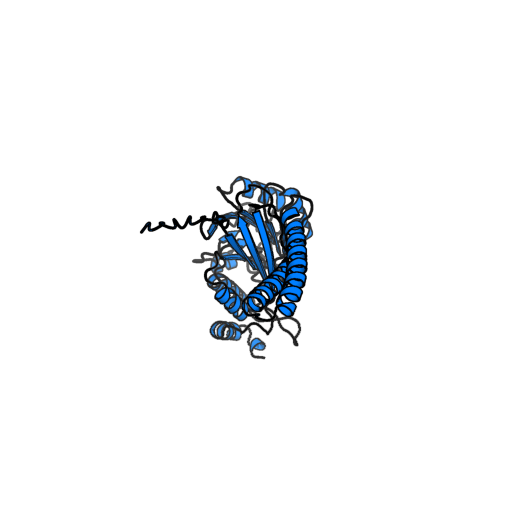17.116 -6.694 42.130 1.00 87.88 289 MET A N 1
ATOM 2082 C CA . MET A 1 289 ? -18.271 -6.182 42.868 1.00 87.88 289 MET A CA 1
ATOM 2083 C C . MET A 1 289 ? -19.434 -7.166 42.892 1.00 87.88 289 MET A C 1
ATOM 2085 O O . MET A 1 289 ? -20.039 -7.360 43.946 1.00 87.88 289 MET A O 1
ATOM 2089 N N . ALA A 1 290 ? -19.725 -7.804 41.756 1.00 89.31 290 ALA A N 1
ATOM 2090 C CA . ALA A 1 290 ? -20.784 -8.804 41.655 1.00 89.31 290 ALA A CA 1
ATOM 2091 C C . ALA A 1 290 ? -20.539 -10.010 42.579 1.00 89.31 290 ALA A C 1
ATOM 2093 O O . ALA A 1 290 ? -21.487 -10.582 43.113 1.00 89.31 290 ALA A O 1
ATOM 2094 N N . ARG A 1 291 ? -19.267 -10.371 42.802 1.00 91.19 291 ARG A N 1
ATOM 2095 C CA . ARG A 1 291 ? -18.853 -11.474 43.686 1.00 91.19 291 ARG A CA 1
ATOM 2096 C C . ARG A 1 291 ? -18.661 -11.065 45.149 1.00 91.19 291 ARG A C 1
ATOM 2098 O O . ARG A 1 291 ? -18.564 -11.933 46.011 1.00 91.19 291 ARG A O 1
ATOM 2105 N N . ALA A 1 292 ? -18.585 -9.770 45.446 1.00 87.38 292 ALA A N 1
ATOM 2106 C CA . ALA A 1 292 ? -18.349 -9.291 46.801 1.00 87.38 292 ALA A CA 1
ATOM 2107 C C . ALA A 1 292 ? -19.575 -9.531 47.699 1.00 87.38 292 ALA A C 1
ATOM 2109 O O . ALA A 1 292 ? -20.720 -9.304 47.302 1.00 87.38 292 ALA A O 1
ATOM 2110 N N . THR A 1 293 ? -19.342 -9.937 48.945 1.00 86.81 293 THR A N 1
ATOM 2111 C CA . THR A 1 293 ? -20.380 -10.085 49.983 1.00 86.81 293 THR A CA 1
ATOM 2112 C C . THR A 1 293 ? -20.230 -9.050 51.098 1.00 86.81 293 THR A C 1
ATOM 2114 O O . THR A 1 293 ? -21.232 -8.644 51.687 1.00 86.81 293 THR A O 1
ATOM 2117 N N . ASP A 1 294 ? -19.011 -8.552 51.323 1.00 91.31 294 ASP A N 1
ATOM 2118 C CA . ASP A 1 294 ? -18.701 -7.524 52.316 1.00 91.31 294 ASP A CA 1
ATOM 2119 C C . ASP A 1 294 ? -19.209 -6.126 51.909 1.00 91.31 294 ASP A C 1
ATOM 2121 O O . ASP A 1 294 ? -19.024 -5.673 50.775 1.00 91.31 294 ASP A O 1
ATOM 2125 N N . LYS A 1 295 ? -19.858 -5.423 52.848 1.00 85.38 295 LYS A N 1
ATOM 2126 C CA . LYS A 1 295 ? -20.474 -4.108 52.595 1.00 85.38 295 LYS A CA 1
ATOM 2127 C C . LYS A 1 295 ? -19.448 -2.990 52.405 1.00 85.38 295 LYS A C 1
ATOM 2129 O O . LYS A 1 295 ? -19.711 -2.078 51.624 1.00 85.38 295 LYS A O 1
ATOM 2134 N N . ARG A 1 296 ? -18.309 -3.042 53.101 1.00 84.44 296 ARG A N 1
ATOM 2135 C CA . ARG A 1 296 ? -17.272 -2.006 53.031 1.00 84.44 296 ARG A CA 1
ATOM 2136 C C . ARG A 1 296 ? -16.509 -2.110 51.715 1.00 84.44 296 ARG A C 1
ATOM 2138 O O . ARG A 1 296 ? -16.418 -1.123 50.997 1.00 84.44 296 ARG A O 1
ATOM 2145 N N . ALA A 1 297 ? -16.133 -3.326 51.325 1.00 83.31 297 ALA A N 1
ATOM 2146 C CA . ALA A 1 297 ? -15.552 -3.609 50.017 1.00 83.31 297 ALA A CA 1
ATOM 2147 C C . ALA A 1 297 ? -16.478 -3.171 48.868 1.00 83.31 297 ALA A C 1
ATOM 2149 O O . ALA A 1 297 ? -16.019 -2.572 47.900 1.00 83.31 297 ALA A O 1
ATOM 2150 N N . LYS A 1 298 ? -17.798 -3.398 48.980 1.00 85.75 298 LYS A N 1
ATOM 2151 C CA . LYS A 1 298 ? -18.770 -2.894 47.989 1.00 85.75 298 LYS A CA 1
ATOM 2152 C C . LYS A 1 298 ? -18.804 -1.369 47.898 1.00 85.75 298 LYS A C 1
ATOM 2154 O O . LYS A 1 298 ? -18.943 -0.845 46.795 1.00 85.75 298 LYS A O 1
ATOM 2159 N N . ALA A 1 299 ? -18.714 -0.663 49.024 1.00 86.94 299 ALA A N 1
ATOM 2160 C CA . ALA A 1 299 ? -18.683 0.797 49.038 1.00 86.94 299 ALA A CA 1
ATOM 2161 C C . ALA A 1 299 ? -17.396 1.339 48.391 1.00 86.94 299 ALA A C 1
ATOM 2163 O O . ALA A 1 299 ? -17.476 2.219 47.535 1.00 86.94 299 ALA A O 1
ATOM 2164 N N . ASP A 1 300 ? -16.243 0.750 48.716 1.00 87.00 300 ASP A N 1
ATOM 2165 C CA . ASP A 1 300 ? -14.949 1.133 48.139 1.00 87.00 300 ASP A CA 1
ATOM 2166 C C . ASP A 1 300 ? -14.919 0.883 46.623 1.00 87.00 300 ASP A C 1
ATOM 2168 O O . ASP A 1 300 ? -14.535 1.759 45.843 1.00 87.00 300 ASP A O 1
ATOM 2172 N N . PHE A 1 301 ? -15.407 -0.280 46.176 1.00 91.00 301 PHE A N 1
ATOM 2173 C CA . PHE A 1 301 ? -15.503 -0.580 44.749 1.00 91.00 301 PHE A CA 1
ATOM 2174 C C . PHE A 1 301 ? -16.479 0.343 44.013 1.00 91.00 301 PHE A C 1
ATOM 2176 O O . PHE A 1 301 ? -16.192 0.726 42.884 1.00 91.00 301 PHE A O 1
ATOM 2183 N N . ASN A 1 302 ? -17.595 0.742 44.634 1.00 89.75 302 ASN A N 1
ATOM 2184 C CA . ASN A 1 302 ? -18.510 1.729 44.052 1.00 89.75 302 ASN A CA 1
ATOM 2185 C C . ASN A 1 302 ? -17.814 3.077 43.810 1.00 89.75 302 ASN A C 1
ATOM 2187 O O . ASN A 1 302 ? -17.997 3.666 42.744 1.00 89.75 302 ASN A O 1
ATOM 2191 N N . GLY A 1 303 ? -17.008 3.548 44.768 1.00 90.00 303 GLY A N 1
ATOM 2192 C CA . GLY A 1 303 ? -16.224 4.777 44.619 1.00 90.00 303 GLY A CA 1
ATOM 2193 C C . GLY A 1 303 ? -15.237 4.682 43.455 1.00 90.00 303 GLY A C 1
ATOM 2194 O O . GLY A 1 303 ? -15.287 5.490 42.530 1.00 90.00 303 GLY A O 1
ATOM 2195 N N . MET A 1 304 ? -14.425 3.621 43.433 1.00 92.31 304 MET A N 1
ATOM 2196 C CA . MET A 1 304 ? -13.471 3.370 42.345 1.00 92.31 304 MET A CA 1
ATOM 2197 C C . MET A 1 304 ? -14.161 3.232 40.979 1.00 92.31 304 MET A C 1
ATO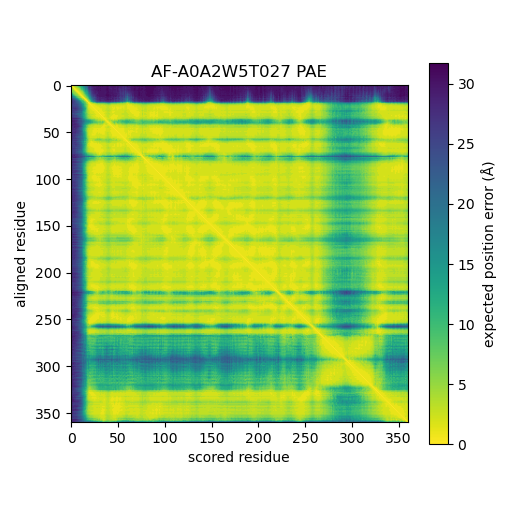M 2199 O O . MET A 1 304 ? -13.677 3.760 39.980 1.00 92.31 304 MET A O 1
ATOM 2203 N N . LEU A 1 305 ? -15.306 2.546 40.918 1.00 93.06 305 LEU A N 1
ATOM 2204 C CA . LEU A 1 305 ? -16.068 2.374 39.684 1.00 93.06 305 LEU A CA 1
ATOM 2205 C C . LEU A 1 305 ? -16.627 3.709 39.180 1.00 93.06 305 LEU A C 1
ATOM 2207 O O . LEU A 1 305 ? -16.637 3.941 37.973 1.00 93.06 305 LEU A O 1
ATOM 2211 N N . SER A 1 306 ? -17.067 4.586 40.085 1.00 94.38 306 SER A N 1
ATOM 2212 C CA . SER A 1 306 ? -17.517 5.938 39.746 1.00 94.38 306 SER A CA 1
ATOM 2213 C C . SER A 1 306 ? -16.391 6.754 39.104 1.00 94.38 306 SER A C 1
ATOM 2215 O O . SER A 1 306 ? -16.588 7.334 38.033 1.00 94.38 306 SER A O 1
ATOM 2217 N N . ASP A 1 307 ? -15.196 6.741 39.697 1.00 93.75 307 ASP A N 1
ATOM 2218 C CA . ASP A 1 307 ? -14.034 7.467 39.171 1.00 93.75 307 ASP A CA 1
ATOM 2219 C C . ASP A 1 307 ? -13.591 6.926 37.806 1.00 93.75 307 ASP A C 1
ATOM 2221 O O . ASP A 1 307 ? -13.389 7.692 36.858 1.00 93.75 307 ASP A O 1
ATOM 2225 N N . LEU A 1 308 ? -13.522 5.597 37.665 1.00 94.31 308 LEU A N 1
ATOM 2226 C CA . LEU A 1 308 ? -13.198 4.949 36.394 1.00 94.31 308 LEU A CA 1
ATOM 2227 C C . LEU A 1 308 ? -14.241 5.263 35.314 1.00 94.31 308 LEU A C 1
ATOM 2229 O O . LEU A 1 308 ? -13.867 5.570 34.184 1.00 94.31 308 LEU A O 1
ATOM 2233 N N . LYS A 1 309 ? -15.541 5.256 35.642 1.00 93.81 309 LYS A N 1
ATOM 2234 C CA . LYS A 1 309 ? -16.616 5.612 34.697 1.00 93.81 309 LYS A CA 1
ATOM 2235 C C . LYS A 1 309 ? -16.573 7.083 34.292 1.00 93.81 309 LYS A C 1
ATOM 2237 O O . LYS A 1 309 ? -16.815 7.393 33.125 1.00 93.81 309 LYS A O 1
ATOM 2242 N N . LYS A 1 310 ? -16.218 7.989 35.206 1.00 95.12 310 LYS A N 1
ATOM 2243 C CA . LYS A 1 310 ? -15.993 9.401 34.869 1.00 95.12 310 LYS A CA 1
ATOM 2244 C C . LYS A 1 310 ? -14.828 9.545 33.890 1.00 95.12 310 LYS A C 1
ATOM 2246 O O . LYS A 1 310 ? -14.988 10.170 32.843 1.00 95.12 310 LYS A O 1
ATOM 2251 N N . ARG A 1 311 ? -13.691 8.899 34.173 1.00 91.69 311 ARG A N 1
ATOM 2252 C CA . ARG A 1 311 ? -12.525 8.909 33.277 1.00 91.69 311 ARG A CA 1
ATOM 2253 C C . ARG A 1 311 ? -12.844 8.305 31.907 1.00 91.69 311 ARG A C 1
ATOM 2255 O O . ARG A 1 311 ? -12.440 8.846 30.880 1.00 91.69 311 ARG A O 1
ATOM 2262 N N . GLN A 1 312 ? -13.603 7.214 31.890 1.00 89.88 312 GLN A N 1
ATOM 2263 C CA . GLN A 1 312 ? -14.111 6.573 30.680 1.00 89.88 312 GLN A CA 1
ATOM 2264 C C . GLN A 1 312 ? -14.966 7.547 29.849 1.00 89.88 312 GLN A C 1
ATOM 2266 O O . GLN A 1 312 ? -14.794 7.634 28.634 1.00 89.88 312 GLN A O 1
ATOM 2271 N N . ALA A 1 313 ? -15.859 8.313 30.485 1.00 90.06 313 ALA A N 1
ATOM 2272 C CA . ALA A 1 313 ? -16.687 9.313 29.811 1.00 90.06 313 ALA A CA 1
ATOM 2273 C C . ALA A 1 313 ? -15.864 10.480 29.236 1.00 90.06 313 ALA A C 1
ATOM 2275 O O . ALA A 1 313 ? -16.117 10.896 28.106 1.00 90.06 313 ALA A O 1
ATOM 2276 N N . GLU A 1 314 ? -14.855 10.969 29.963 1.00 90.81 314 GLU A N 1
ATOM 2277 C CA . GLU 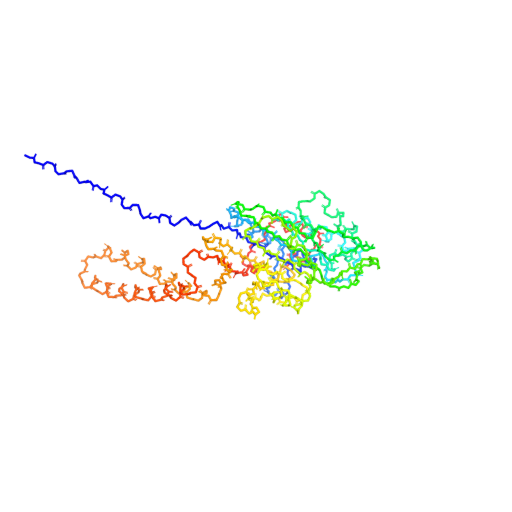A 1 314 ? -13.934 12.015 29.488 1.00 90.81 314 GLU A CA 1
ATOM 2278 C C . GLU A 1 314 ? -13.166 11.573 28.235 1.00 90.81 314 GLU A C 1
ATOM 2280 O O . GLU A 1 314 ? -13.139 12.292 27.235 1.00 90.81 314 GLU A O 1
ATOM 2285 N N . LEU A 1 315 ? -12.591 10.365 28.261 1.00 86.62 315 LEU A N 1
ATOM 2286 C CA . LEU A 1 315 ? -11.866 9.798 27.121 1.00 86.62 315 LEU A CA 1
ATOM 2287 C C . LEU A 1 315 ? -12.795 9.575 25.921 1.00 86.62 315 LEU A C 1
ATOM 2289 O O . LEU A 1 315 ? -12.446 9.930 24.796 1.00 86.62 315 LEU A O 1
ATOM 2293 N N . ARG A 1 316 ? -14.012 9.064 26.154 1.00 86.69 316 ARG A N 1
ATOM 2294 C CA . ARG A 1 316 ? -15.030 8.924 25.099 1.00 86.69 316 ARG A CA 1
ATOM 2295 C C . ARG A 1 316 ? -15.418 10.267 24.493 1.00 86.69 316 ARG A C 1
ATOM 2297 O O . ARG A 1 316 ? -15.537 10.349 23.277 1.00 86.69 316 ARG A O 1
ATOM 2304 N N . ALA A 1 317 ? -15.589 11.313 25.300 1.00 85.94 317 ALA A N 1
ATOM 2305 C CA . ALA A 1 317 ? -15.910 12.649 24.806 1.00 85.94 317 ALA A CA 1
ATOM 2306 C C . ALA A 1 317 ? -14.760 13.248 23.979 1.00 85.94 317 ALA A C 1
ATOM 2308 O O . ALA A 1 317 ? -15.009 13.834 22.926 1.00 85.94 317 ALA A O 1
ATOM 2309 N N . ALA A 1 318 ? -13.509 13.057 24.412 1.00 84.06 318 ALA A N 1
ATOM 2310 C CA . ALA A 1 318 ? -12.329 13.490 23.668 1.00 84.06 318 ALA A CA 1
ATOM 2311 C C . ALA A 1 318 ? -12.232 12.797 22.298 1.00 84.06 318 ALA A C 1
ATOM 2313 O O . ALA A 1 318 ? -12.050 13.468 21.283 1.00 84.06 318 ALA A O 1
ATOM 2314 N N . ILE A 1 319 ? -12.444 11.477 22.251 1.00 83.56 319 ILE A N 1
ATOM 2315 C CA . ILE A 1 319 ? -12.468 10.711 20.996 1.00 83.56 319 ILE A CA 1
ATOM 2316 C C . ILE A 1 319 ? -13.647 11.142 20.117 1.00 83.56 319 ILE A C 1
ATOM 2318 O O . ILE A 1 319 ? -13.458 11.388 18.929 1.00 83.56 319 ILE A O 1
ATOM 2322 N N . ALA A 1 320 ? -14.852 11.276 20.681 1.00 82.19 320 ALA A N 1
ATOM 2323 C CA . ALA A 1 320 ? -16.066 11.630 19.941 1.00 82.19 320 ALA A CA 1
ATOM 2324 C C . ALA A 1 320 ? -16.015 13.042 19.340 1.00 82.19 320 ALA A C 1
ATOM 2326 O O . ALA A 1 320 ? -16.595 13.279 18.282 1.00 82.19 320 ALA A O 1
ATOM 2327 N N . LYS A 1 321 ? -15.293 13.972 19.981 1.00 82.94 321 LYS A N 1
ATOM 2328 C CA . LYS A 1 321 ? -15.032 15.309 19.432 1.00 82.94 321 LYS A CA 1
ATOM 2329 C C . LYS A 1 321 ? -14.264 15.240 18.108 1.00 82.94 321 LYS A C 1
ATOM 2331 O O . LYS A 1 321 ? -14.503 16.061 17.228 1.00 82.94 321 LYS A O 1
ATOM 2336 N N . THR A 1 322 ? -13.368 14.266 17.976 1.00 79.25 322 THR A N 1
ATOM 2337 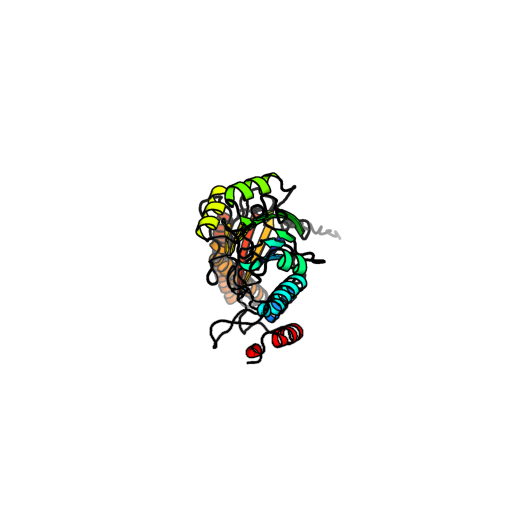C CA . THR A 1 322 ? -12.538 14.069 16.782 1.00 79.25 322 THR A CA 1
ATOM 2338 C C . THR A 1 322 ? -13.171 13.087 15.798 1.00 79.25 322 THR A C 1
ATOM 2340 O O . THR A 1 322 ? -12.998 13.242 14.598 1.00 79.25 322 THR A O 1
ATOM 2343 N N . THR A 1 323 ? -13.933 12.106 16.285 1.00 83.06 323 THR A N 1
ATOM 2344 C CA . THR A 1 323 ? -14.565 11.044 15.491 1.00 83.06 323 THR A CA 1
ATOM 2345 C C . THR A 1 323 ? -16.073 11.015 15.761 1.00 83.06 323 THR A C 1
ATOM 2347 O O . THR A 1 323 ? -16.535 10.234 16.600 1.00 83.06 323 THR A O 1
ATOM 2350 N N . PRO A 1 324 ? -16.868 11.869 15.091 1.00 80.25 324 PRO A N 1
ATOM 2351 C CA . PRO A 1 324 ? -18.309 11.885 15.282 1.00 80.25 324 PRO A CA 1
ATOM 2352 C C . PRO A 1 324 ? -18.956 10.565 14.820 1.00 80.25 324 PRO A C 1
ATOM 2354 O O . PRO A 1 324 ? -18.433 9.888 13.926 1.00 80.25 324 PRO A O 1
ATOM 2357 N N . PRO A 1 325 ? -20.118 10.183 15.385 1.00 79.06 325 PRO A N 1
ATOM 2358 C CA . PRO A 1 325 ? -20.827 8.972 14.986 1.00 79.06 325 PRO A CA 1
ATOM 2359 C C . PRO A 1 325 ? -21.097 8.925 13.478 1.00 79.06 325 PRO A C 1
ATOM 2361 O O . PRO A 1 325 ? -21.616 9.874 12.892 1.00 79.06 325 PRO A O 1
ATOM 2364 N N . GLY A 1 326 ? -20.755 7.802 12.845 1.00 82.12 326 GLY A N 1
ATOM 2365 C CA . GLY A 1 326 ? -20.914 7.623 11.401 1.00 82.12 326 GLY A CA 1
ATOM 2366 C C . GLY A 1 326 ? -19.854 8.325 10.546 1.00 82.12 326 GLY A C 1
ATOM 2367 O O . GLY A 1 326 ? -20.006 8.337 9.324 1.00 82.12 326 GLY A O 1
ATOM 2368 N N . ALA A 1 327 ? -18.790 8.879 11.138 1.00 87.50 327 ALA A N 1
ATOM 2369 C CA . ALA A 1 327 ? -17.637 9.362 10.387 1.00 87.50 327 ALA A CA 1
ATOM 2370 C C . ALA A 1 327 ? -16.984 8.247 9.558 1.00 87.50 327 ALA A C 1
ATOM 2372 O O . ALA A 1 327 ? -16.977 7.077 9.948 1.00 87.50 327 ALA A O 1
ATOM 2373 N N . ARG A 1 328 ? -16.403 8.631 8.419 1.00 92.19 328 ARG A N 1
ATOM 2374 C CA . ARG A 1 328 ? -15.467 7.770 7.697 1.00 92.19 328 ARG A CA 1
ATOM 2375 C C . ARG A 1 328 ? -14.113 7.883 8.388 1.00 92.19 328 ARG A C 1
ATOM 2377 O O . ARG A 1 328 ? -13.669 8.989 8.685 1.00 92.19 328 ARG A O 1
ATOM 2384 N N . THR A 1 329 ? -13.469 6.759 8.662 1.00 92.69 329 THR A N 1
ATOM 2385 C CA . THR A 1 329 ? -12.231 6.733 9.451 1.00 92.69 329 THR A CA 1
ATOM 2386 C C . THR A 1 329 ? -11.172 5.878 8.790 1.00 92.69 329 THR A C 1
ATOM 2388 O O . THR A 1 329 ? -11.491 4.963 8.031 1.00 92.69 329 THR A O 1
ATOM 2391 N N . ILE A 1 330 ? -9.920 6.146 9.133 1.00 93.94 330 ILE A N 1
ATOM 2392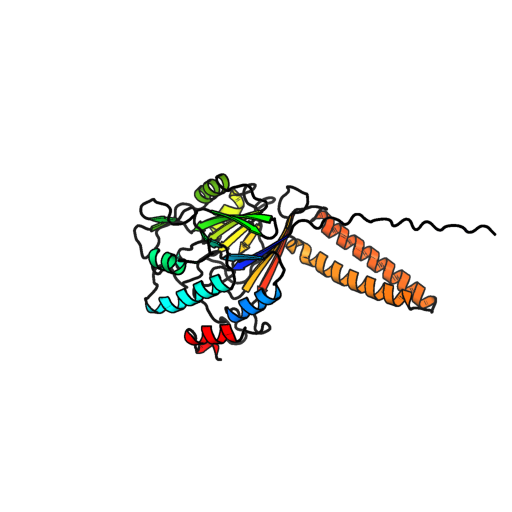 C CA . ILE A 1 330 ? -8.771 5.308 8.811 1.00 93.94 330 ILE A CA 1
ATOM 2393 C C . ILE A 1 330 ? -7.923 5.125 10.062 1.00 93.94 330 ILE A C 1
ATOM 2395 O O . ILE A 1 330 ? -7.635 6.082 10.776 1.00 93.94 330 ILE A O 1
ATOM 2399 N N . ASP A 1 331 ? -7.557 3.880 10.331 1.00 93.12 331 ASP A N 1
ATOM 2400 C CA . ASP A 1 331 ? -6.672 3.499 11.425 1.00 93.12 331 ASP A CA 1
ATOM 2401 C C . ASP A 1 331 ? -5.421 2.863 10.827 1.00 93.12 331 ASP A C 1
ATOM 2403 O O . ASP A 1 331 ? -5.513 1.811 10.189 1.00 93.12 331 ASP A O 1
ATOM 2407 N N . PHE A 1 332 ? -4.276 3.531 10.950 1.00 94.94 332 PHE A N 1
ATOM 2408 C CA . PHE A 1 332 ? -3.043 3.110 10.294 1.00 94.94 332 PHE A CA 1
ATOM 2409 C C . PHE A 1 332 ? -1.994 2.643 11.299 1.00 94.94 332 PHE A C 1
ATOM 2411 O O . PHE A 1 332 ? -1.675 3.358 12.246 1.00 94.94 332 PHE A O 1
ATOM 2418 N N . HIS A 1 333 ? -1.403 1.477 11.039 1.00 93.12 333 HIS A N 1
ATOM 2419 C CA . HIS A 1 333 ? -0.348 0.890 11.863 1.00 93.12 333 HIS A CA 1
ATOM 2420 C C . HIS A 1 333 ? 0.733 0.262 10.993 1.00 93.12 333 HIS A C 1
ATOM 2422 O O . HIS A 1 333 ? 0.450 -0.328 9.949 1.00 93.12 333 HIS A O 1
ATOM 2428 N N . TRP A 1 334 ? 1.980 0.334 11.448 1.00 94.06 334 TRP A N 1
ATOM 2429 C CA . TRP A 1 334 ? 3.077 -0.396 10.824 1.00 94.06 334 TRP A CA 1
ATOM 2430 C C . TRP A 1 334 ? 3.185 -1.804 11.397 1.00 94.06 334 TRP A C 1
ATOM 2432 O O . TRP A 1 334 ? 3.389 -1.985 12.594 1.00 94.06 334 TRP A O 1
ATOM 2442 N N . LEU A 1 335 ? 3.132 -2.801 10.521 1.00 95.62 335 LEU A N 1
ATOM 2443 C CA . LEU A 1 335 ? 3.472 -4.185 10.829 1.00 95.62 335 LEU A CA 1
ATOM 2444 C C . LEU A 1 335 ? 4.964 -4.375 10.541 1.00 95.62 335 LEU A C 1
ATOM 2446 O O . LEU A 1 335 ? 5.351 -4.716 9.420 1.00 95.62 335 LEU A O 1
ATOM 2450 N N . VAL A 1 336 ? 5.814 -4.072 11.525 1.00 94.75 336 VAL A N 1
ATOM 2451 C CA . VAL A 1 336 ? 7.270 -4.255 11.411 1.00 94.75 336 VAL A CA 1
ATOM 2452 C C . VAL A 1 336 ? 7.590 -5.744 11.428 1.00 94.75 336 VAL A C 1
ATOM 2454 O O . VAL A 1 336 ? 7.185 -6.464 12.331 1.00 94.75 336 VAL A O 1
ATOM 2457 N N . LEU A 1 337 ? 8.331 -6.213 10.426 1.00 95.31 337 LEU A N 1
ATOM 2458 C CA . LEU A 1 337 ? 8.590 -7.637 10.209 1.00 95.31 337 LEU A CA 1
ATOM 2459 C C . LEU A 1 337 ? 9.826 -8.095 10.990 1.00 95.31 337 LEU A C 1
ATOM 2461 O O . LEU A 1 337 ? 10.839 -8.467 10.392 1.00 95.31 337 LEU A O 1
ATOM 2465 N N . GLY A 1 338 ? 9.758 -7.993 12.317 1.00 92.94 338 GLY A N 1
ATOM 2466 C CA . GLY A 1 338 ? 10.829 -8.332 13.254 1.00 92.94 338 GLY A CA 1
ATOM 2467 C C . GLY A 1 338 ? 11.051 -9.833 13.444 1.00 92.94 338 GLY A C 1
ATOM 2468 O O . GLY A 1 338 ? 10.414 -10.667 12.804 1.00 92.94 338 GLY A O 1
ATOM 2469 N N . GLN A 1 339 ? 12.012 -10.175 14.306 1.00 90.19 339 GLN A N 1
ATOM 2470 C CA . GLN A 1 339 ? 12.338 -11.566 14.661 1.00 90.19 339 GLN A CA 1
ATOM 2471 C C . GLN A 1 339 ? 11.243 -12.258 15.489 1.00 90.19 339 GLN A C 1
ATOM 2473 O O . GLN A 1 339 ? 11.241 -13.480 15.601 1.00 90.19 339 GLN A O 1
ATOM 2478 N N . ASP A 1 340 ? 10.321 -11.486 16.059 1.00 90.50 340 ASP A N 1
ATOM 2479 C CA . ASP A 1 340 ? 9.127 -11.946 16.767 1.00 90.50 340 ASP A CA 1
ATOM 2480 C C . ASP A 1 340 ? 8.092 -12.601 15.837 1.00 90.50 340 ASP A C 1
ATOM 2482 O O . ASP A 1 340 ? 7.237 -13.361 16.293 1.00 90.50 340 ASP A O 1
ATOM 2486 N N . ILE A 1 341 ? 8.193 -12.361 14.528 1.00 94.25 341 ILE A N 1
ATOM 2487 C CA . ILE A 1 341 ? 7.351 -12.993 13.516 1.00 94.25 341 ILE A CA 1
ATOM 2488 C C . ILE A 1 341 ? 8.083 -14.201 12.936 1.00 94.25 341 ILE A C 1
ATOM 2490 O O . ILE A 1 341 ? 9.138 -14.076 12.309 1.00 94.25 341 ILE A O 1
ATOM 2494 N N . ALA A 1 342 ? 7.480 -15.377 13.103 1.00 95.69 342 ALA A N 1
ATOM 2495 C CA . ALA A 1 342 ? 7.994 -16.612 12.531 1.00 95.69 342 ALA A CA 1
ATOM 2496 C C . ALA A 1 342 ? 8.006 -16.560 10.994 1.00 95.69 342 ALA A C 1
ATOM 2498 O O . ALA A 1 342 ? 7.059 -16.092 10.357 1.00 95.69 342 ALA A O 1
ATOM 2499 N N . ASP A 1 343 ? 9.068 -17.090 10.395 1.00 97.69 343 ASP A N 1
ATOM 2500 C CA . ASP A 1 343 ? 9.145 -17.286 8.951 1.00 97.69 343 ASP A CA 1
ATOM 2501 C C . ASP A 1 343 ? 8.215 -18.436 8.527 1.00 97.69 343 ASP A C 1
ATOM 2503 O O . ASP A 1 343 ? 8.254 -19.516 9.120 1.00 97.69 343 ASP A O 1
ATOM 2507 N N . ASP A 1 344 ? 7.443 -18.261 7.452 1.00 98.31 344 ASP A N 1
ATOM 2508 C CA . ASP A 1 344 ? 6.836 -19.405 6.770 1.00 98.31 344 ASP A CA 1
ATOM 2509 C C . ASP A 1 344 ? 7.930 -20.322 6.192 1.00 98.31 344 ASP A C 1
ATOM 2511 O O . ASP A 1 344 ? 8.749 -19.903 5.367 1.00 98.31 344 ASP A O 1
ATOM 2515 N N . ALA A 1 345 ? 7.949 -21.584 6.626 1.00 97.62 345 ALA A N 1
ATOM 2516 C CA . ALA A 1 345 ? 9.031 -22.517 6.313 1.00 97.62 345 ALA A CA 1
ATOM 2517 C C . ALA A 1 345 ? 9.147 -22.825 4.809 1.00 97.62 345 ALA A C 1
ATOM 2519 O O . ALA A 1 345 ? 10.259 -22.932 4.283 1.00 97.62 345 ALA A O 1
ATOM 2520 N N . ALA A 1 346 ? 8.016 -22.938 4.105 1.00 97.94 346 ALA A N 1
ATOM 2521 C CA . ALA A 1 346 ? 8.006 -23.229 2.675 1.00 97.94 346 ALA A CA 1
ATOM 2522 C C . ALA A 1 346 ? 8.568 -22.045 1.879 1.00 97.94 346 ALA A C 1
ATOM 2524 O O . ALA A 1 346 ? 9.459 -22.215 1.047 1.00 97.94 346 ALA A O 1
ATOM 2525 N N . TRP A 1 347 ? 8.120 -20.829 2.191 1.00 98.06 347 TRP A N 1
ATOM 2526 C CA . TRP A 1 347 ? 8.592 -19.624 1.516 1.00 98.06 347 TRP A CA 1
ATOM 2527 C C . TRP A 1 347 ? 10.047 -19.324 1.842 1.00 98.06 347 TRP A C 1
ATOM 2529 O O . TRP A 1 347 ? 10.802 -18.954 0.946 1.00 98.06 347 TRP A O 1
ATOM 2539 N N . LYS A 1 348 ? 10.480 -19.549 3.088 1.00 97.75 348 LYS A N 1
ATOM 2540 C CA . LYS A 1 348 ? 11.896 -19.453 3.455 1.00 97.75 348 LYS A CA 1
ATOM 2541 C C . LYS A 1 348 ? 12.757 -20.388 2.607 1.00 97.75 348 LYS A C 1
ATOM 2543 O O . LYS A 1 348 ? 13.784 -19.957 2.092 1.00 97.75 348 LYS A O 1
ATOM 2548 N N . SER A 1 349 ? 12.324 -21.635 2.409 1.00 97.56 349 SER A N 1
ATOM 2549 C CA . SER A 1 349 ? 13.033 -22.597 1.555 1.00 97.56 349 SER A CA 1
ATOM 2550 C C . SER A 1 349 ? 13.145 -22.126 0.100 1.00 97.56 349 SER A C 1
ATOM 2552 O O . SER A 1 349 ? 14.189 -22.302 -0.525 1.00 97.56 349 SER A O 1
ATOM 2554 N N . GLU A 1 350 ? 12.106 -21.488 -0.441 1.00 97.56 350 GLU A N 1
ATOM 2555 C CA . GLU A 1 350 ? 12.155 -20.889 -1.779 1.00 97.56 350 GLU A CA 1
ATOM 2556 C C . GLU A 1 350 ? 13.123 -19.699 -1.848 1.00 97.56 350 GLU A C 1
ATOM 2558 O O . GLU A 1 350 ? 13.942 -19.640 -2.766 1.00 97.56 350 GLU A O 1
ATOM 2563 N N . VAL A 1 351 ? 13.089 -18.794 -0.860 1.00 97.19 351 VAL A N 1
ATOM 2564 C CA . VAL A 1 351 ? 14.006 -17.642 -0.781 1.00 97.19 351 VAL A CA 1
ATOM 2565 C C . VAL A 1 351 ? 15.464 -18.095 -0.707 1.00 97.19 351 VAL A C 1
ATOM 2567 O O . VAL A 1 351 ? 16.304 -17.526 -1.399 1.00 97.19 351 VAL A O 1
ATOM 2570 N N . LEU A 1 352 ? 15.771 -19.143 0.063 1.00 97.06 352 LEU A N 1
ATOM 2571 C CA . LEU A 1 352 ? 17.136 -19.664 0.228 1.00 97.06 352 LEU A CA 1
ATOM 2572 C C . LEU A 1 352 ? 17.788 -20.128 -1.084 1.00 97.06 352 LEU A C 1
ATOM 2574 O O . LEU A 1 352 ? 19.013 -20.170 -1.167 1.00 97.06 352 LEU A O 1
ATOM 2578 N N . LYS A 1 353 ? 17.000 -20.432 -2.125 1.00 96.19 353 LYS A N 1
ATOM 2579 C CA . LYS A 1 353 ? 17.523 -20.773 -3.461 1.00 96.19 353 LYS A CA 1
ATOM 2580 C C . LYS A 1 353 ? 18.119 -19.563 -4.190 1.00 96.19 353 LYS A C 1
ATOM 2582 O O . LYS A 1 353 ? 18.947 -19.747 -5.075 1.00 96.19 353 LYS A O 1
ATOM 2587 N N . ILE A 1 354 ? 17.692 -18.348 -3.836 1.00 94.69 354 ILE A N 1
ATOM 2588 C CA . ILE A 1 354 ? 18.132 -17.077 -4.438 1.00 94.69 354 ILE A CA 1
ATOM 2589 C C . ILE A 1 354 ? 18.990 -16.247 -3.467 1.00 94.69 354 ILE A C 1
ATOM 2591 O O . ILE A 1 354 ? 19.861 -15.496 -3.906 1.00 94.69 354 ILE A O 1
ATOM 2595 N N . GLU A 1 355 ? 18.767 -16.376 -2.157 1.00 94.38 355 GLU A N 1
ATOM 2596 C CA . GLU A 1 355 ? 19.492 -15.676 -1.090 1.00 94.38 355 GLU A CA 1
ATOM 2597 C C . GLU A 1 355 ? 19.955 -16.662 0.002 1.00 94.38 355 GLU A C 1
ATOM 2599 O O . GLU A 1 355 ? 19.332 -16.756 1.064 1.00 94.38 355 GLU A O 1
ATOM 2604 N N . PRO A 1 356 ? 21.052 -17.414 -0.225 1.00 92.81 356 PRO A N 1
ATOM 2605 C CA . PRO A 1 356 ? 21.553 -18.394 0.742 1.00 92.81 356 PRO A CA 1
ATOM 2606 C C . PRO A 1 356 ? 21.985 -17.785 2.082 1.00 92.81 356 PRO A C 1
ATOM 2608 O O . PRO A 1 356 ? 21.991 -18.477 3.098 1.00 92.81 356 PRO A O 1
ATOM 2611 N N . THR A 1 357 ? 22.316 -16.487 2.111 1.00 89.12 357 THR A N 1
ATOM 2612 C CA . THR A 1 357 ? 22.742 -15.797 3.339 1.00 89.12 357 THR A CA 1
ATOM 2613 C C . THR A 1 357 ? 21.645 -15.734 4.406 1.00 89.12 357 THR A C 1
ATOM 2615 O O . THR A 1 357 ? 21.960 -15.583 5.580 1.00 89.12 357 THR A O 1
ATOM 2618 N N . TYR A 1 358 ? 20.377 -15.942 4.031 1.00 90.31 358 TYR A N 1
ATOM 2619 C CA . TYR A 1 358 ? 19.227 -15.989 4.943 1.00 90.31 358 TYR A CA 1
ATOM 2620 C C . TYR A 1 358 ? 19.174 -17.252 5.833 1.00 90.31 358 TYR A C 1
ATOM 2622 O O . TYR A 1 358 ? 18.312 -17.381 6.705 1.00 90.31 358 TYR A O 1
ATOM 2630 N N . ALA A 1 359 ? 20.067 -18.222 5.623 1.00 82.50 359 ALA A N 1
ATOM 2631 C CA . ALA A 1 359 ? 20.157 -19.393 6.495 1.00 82.50 359 ALA A CA 1
ATOM 2632 C C . ALA A 1 359 ? 20.698 -19.054 7.898 1.00 82.50 359 ALA A C 1
ATOM 2634 O O . ALA A 1 359 ? 20.493 -19.838 8.827 1.00 82.50 359 ALA A O 1
ATOM 2635 N N . HIS A 1 360 ? 21.383 -17.915 8.035 1.00 71.25 360 HIS A N 1
ATOM 2636 C CA . HIS A 1 360 ? 22.117 -17.479 9.224 1.00 71.25 360 HIS A CA 1
ATOM 2637 C C . HIS A 1 360 ? 21.555 -16.171 9.788 1.00 71.25 360 HIS A C 1
ATOM 2639 O O . HIS A 1 360 ? 21.728 -15.954 11.006 1.00 71.25 360 HIS A O 1
#